Protein AF-A0A935Z0C9-F1 (afdb_monomer)

Nearest PDB structures (foldseek):
  4n4r-assembly2_C  TM=4.823E-01  e=2.743E+00  Salmonella enterica subsp. enterica serovar Typhimurium str. LT2
  1nqf-assembly1_A  TM=3.331E-01  e=6.951E+00  Escherichia coli
  3ohn-assembly1_A  TM=1.720E-01  e=9.979E+00  Escherichia coli

Radius of gyration: 28.0 Å; Cα contacts (8 Å, |Δi|>4): 302; chains: 1; bounding box: 94×68×42 Å

Foldseek 3Di:
DDDDDDDDDDDDDDDPPPDPPDDDDDDDDPDPDDDDDDDPDDDDPPDPPPDPPDCPDDPPQDAPPALDHAQKWWWKWKAFPQGIKTKIKGFHDDGPFKTKIKIWIFGPPPGDIWIWIWIDTADRVQQKDKTATDDTPGDDPVDDTWIWIFHRDNQFTWIDTPDPGIDTMTIGIDDRD

Structure (mmCIF, N/CA/C/O backbone):
data_AF-A0A935Z0C9-F1
#
_entry.id   AF-A0A935Z0C9-F1
#
loop_
_atom_site.group_PDB
_atom_site.id
_atom_site.type_symbol
_atom_site.label_atom_id
_atom_site.label_alt_id
_atom_site.label_comp_id
_atom_site.label_asym_id
_atom_site.label_entity_id
_atom_site.label_seq_id
_atom_site.pdbx_PDB_ins_code
_atom_site.Cartn_x
_atom_site.Cartn_y
_atom_site.Cartn_z
_atom_site.occupancy
_atom_site.B_iso_or_equiv
_atom_site.auth_seq_id
_atom_site.auth_comp_id
_atom_site.auth_asym_id
_atom_site.auth_atom_id
_atom_site.pdbx_PDB_model_num
ATOM 1 N N . MET A 1 1 ? 50.703 -7.233 -3.168 1.00 45.00 1 MET A N 1
ATOM 2 C CA . MET A 1 1 ? 50.438 -8.078 -1.985 1.00 45.00 1 MET A CA 1
ATOM 3 C C . MET A 1 1 ? 49.350 -7.392 -1.177 1.00 45.00 1 MET A C 1
ATOM 5 O O . MET A 1 1 ? 49.624 -6.353 -0.598 1.00 45.00 1 MET A O 1
ATOM 9 N N . SER A 1 2 ? 48.123 -7.912 -1.219 1.00 41.47 2 SER A N 1
ATOM 10 C CA . SER A 1 2 ? 46.954 -7.337 -0.532 1.00 41.47 2 SER A CA 1
ATOM 11 C C . SER A 1 2 ? 46.399 -8.370 0.451 1.00 41.47 2 SER A C 1
ATOM 13 O O . SER A 1 2 ? 46.251 -9.528 0.049 1.00 41.47 2 SER A O 1
ATOM 15 N N . PRO A 1 3 ? 46.098 -8.012 1.711 1.00 49.94 3 PRO A N 1
ATOM 16 C CA . PRO A 1 3 ? 45.561 -8.967 2.668 1.00 49.94 3 PRO A CA 1
ATOM 17 C C . PRO A 1 3 ? 44.058 -9.175 2.438 1.00 49.94 3 PRO A C 1
ATOM 19 O O . PRO A 1 3 ? 43.294 -8.224 2.278 1.00 49.94 3 PRO A O 1
ATOM 22 N N . ARG A 1 4 ? 43.636 -10.443 2.426 1.00 52.47 4 ARG A N 1
ATOM 23 C CA . ARG A 1 4 ? 42.228 -10.855 2.465 1.00 52.47 4 ARG A CA 1
ATOM 24 C C . ARG A 1 4 ? 41.765 -10.882 3.922 1.00 52.47 4 ARG A C 1
ATOM 26 O O . ARG A 1 4 ? 42.341 -11.601 4.732 1.00 52.47 4 ARG A O 1
ATOM 33 N N . ILE A 1 5 ? 40.724 -10.117 4.238 1.00 50.09 5 ILE A N 1
ATOM 34 C CA . ILE A 1 5 ? 40.021 -10.166 5.525 1.00 50.09 5 ILE A CA 1
ATOM 35 C C . ILE A 1 5 ? 38.924 -11.226 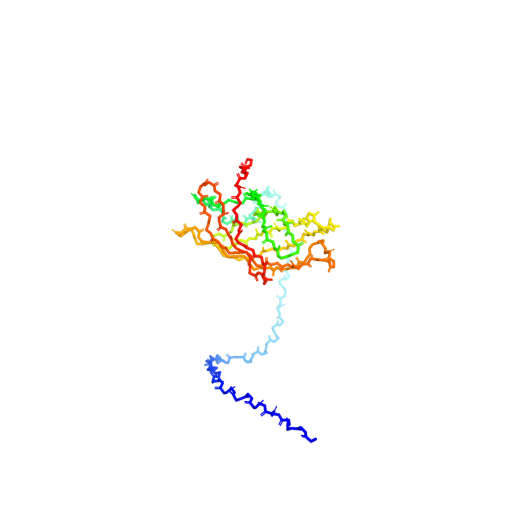5.404 1.00 50.09 5 ILE A C 1
ATOM 37 O O . ILE A 1 5 ? 37.993 -11.068 4.618 1.00 50.09 5 ILE A O 1
ATOM 41 N N . VAL A 1 6 ? 39.040 -12.305 6.176 1.00 47.12 6 VAL A N 1
ATOM 42 C CA . VAL A 1 6 ? 37.995 -13.324 6.338 1.00 47.12 6 VAL A CA 1
ATOM 43 C C . VAL A 1 6 ? 37.230 -12.985 7.616 1.00 47.12 6 VAL A C 1
ATOM 45 O O . VAL A 1 6 ? 37.791 -13.046 8.708 1.00 47.12 6 VAL A O 1
ATOM 48 N N . ARG A 1 7 ? 35.960 -12.586 7.491 1.00 51.38 7 ARG A N 1
ATOM 49 C CA . ARG A 1 7 ? 35.045 -12.444 8.632 1.00 51.38 7 ARG A CA 1
ATOM 50 C C . ARG A 1 7 ? 34.351 -13.783 8.878 1.00 51.38 7 ARG A C 1
ATOM 52 O O . ARG A 1 7 ? 33.573 -14.231 8.045 1.00 51.38 7 ARG A O 1
ATOM 59 N N . ALA A 1 8 ? 34.637 -14.396 10.023 1.00 44.03 8 ALA A N 1
ATOM 60 C CA . ALA A 1 8 ? 33.877 -15.515 10.563 1.00 44.03 8 ALA A CA 1
ATOM 61 C C . ALA A 1 8 ? 32.582 -14.983 11.200 1.00 44.03 8 ALA A C 1
ATOM 63 O O . ALA A 1 8 ? 32.639 -14.167 12.120 1.00 44.03 8 ALA A O 1
ATOM 64 N N . LEU A 1 9 ? 31.424 -15.431 10.716 1.00 49.78 9 LEU A N 1
ATOM 65 C CA . LEU A 1 9 ? 30.145 -15.219 11.389 1.00 49.78 9 LEU A CA 1
ATOM 66 C C . LEU A 1 9 ? 29.890 -16.418 12.303 1.00 49.78 9 LEU A C 1
ATOM 68 O O . LEU A 1 9 ? 29.510 -17.498 11.861 1.00 49.78 9 LEU A O 1
ATOM 72 N N . SER A 1 10 ? 30.166 -16.204 13.587 1.00 50.97 10 SER A N 1
ATOM 73 C CA . SER A 1 10 ? 29.701 -17.038 14.688 1.00 50.97 10 SER A CA 1
ATOM 74 C C . SER A 1 10 ? 28.292 -16.577 15.050 1.00 50.97 10 SER A C 1
ATOM 76 O O . SER A 1 10 ? 28.088 -15.415 15.404 1.00 50.97 10 SER A O 1
ATOM 78 N N . SER A 1 11 ? 27.301 -17.451 14.920 1.00 48.25 11 SER A N 1
ATOM 79 C CA . SER A 1 11 ? 25.950 -17.219 15.435 1.00 48.25 11 SER A CA 1
ATOM 80 C C . SER A 1 11 ? 25.381 -18.547 15.913 1.00 48.25 11 SER A C 1
ATOM 82 O O . SER A 1 11 ? 24.676 -19.248 15.197 1.00 48.25 11 SER A O 1
ATOM 84 N N . CYS A 1 12 ? 25.744 -18.901 17.144 1.00 45.47 12 CYS A N 1
ATOM 85 C CA . CYS A 1 12 ? 25.048 -19.909 17.931 1.00 45.47 12 CYS A CA 1
ATOM 86 C C . CYS A 1 12 ? 23.776 -19.271 18.504 1.00 45.47 12 CYS A C 1
ATOM 88 O O . CYS A 1 12 ? 23.832 -18.594 19.529 1.00 45.47 12 CYS A O 1
ATOM 90 N N . LEU A 1 13 ? 22.637 -19.479 17.849 1.00 49.94 13 LEU A N 1
ATOM 91 C CA . LEU A 1 13 ? 21.324 -19.310 18.469 1.00 49.94 13 LEU A CA 1
ATOM 92 C C . LEU A 1 13 ? 20.875 -20.678 19.002 1.00 49.94 13 LEU A C 1
ATOM 94 O O . LEU A 1 13 ? 20.855 -21.640 18.232 1.00 49.94 13 LEU A O 1
ATOM 98 N N . PRO A 1 14 ? 20.523 -20.807 20.293 1.00 46.91 14 PRO A N 1
ATOM 99 C CA . PRO A 1 14 ? 19.895 -22.018 20.790 1.00 46.91 14 PRO A CA 1
ATOM 100 C C . PRO A 1 14 ? 18.446 -22.069 20.295 1.00 46.91 14 PRO A C 1
ATOM 102 O O . PRO A 1 14 ? 17.597 -21.282 20.709 1.00 46.91 14 PRO A O 1
ATOM 105 N N . VAL A 1 15 ? 18.168 -23.024 19.410 1.00 47.47 15 VAL A N 1
ATOM 106 C CA . VAL A 1 15 ? 16.807 -23.465 19.104 1.00 47.47 15 VAL A CA 1
ATOM 107 C C . VAL A 1 15 ? 16.287 -24.201 20.338 1.00 47.47 15 VAL A C 1
ATOM 109 O O . VAL A 1 15 ? 16.709 -25.318 20.635 1.00 47.47 15 VAL A O 1
ATOM 112 N N . VAL A 1 16 ? 15.382 -23.567 21.081 1.00 44.75 16 VAL A N 1
ATOM 113 C CA . VAL A 1 16 ? 14.591 -24.240 22.114 1.00 44.75 16 VAL A CA 1
ATOM 114 C C . VAL A 1 16 ? 13.501 -25.032 21.395 1.00 44.75 16 VAL A C 1
ATOM 116 O O . VAL A 1 16 ? 12.449 -24.502 21.052 1.00 44.75 16 VAL A O 1
ATOM 119 N N . VAL A 1 17 ? 13.778 -26.308 21.124 1.00 46.34 17 VAL A N 1
ATOM 120 C CA . VAL A 1 17 ? 12.761 -27.270 20.688 1.00 46.34 17 VAL A CA 1
ATOM 121 C C . VAL A 1 17 ? 11.969 -27.683 21.924 1.00 46.34 17 VAL A C 1
ATOM 123 O O . VAL A 1 17 ? 12.457 -28.436 22.766 1.00 46.34 17 VAL A O 1
ATOM 126 N N . VAL A 1 18 ? 10.742 -27.178 22.047 1.00 49.31 18 VAL A N 1
ATOM 127 C CA . VAL A 1 18 ? 9.774 -27.703 23.011 1.00 49.31 18 VAL A CA 1
ATOM 128 C C . VAL A 1 18 ? 9.296 -29.054 22.485 1.00 49.31 18 VAL A C 1
ATOM 130 O O . VAL A 1 18 ? 8.504 -29.138 21.550 1.00 49.31 18 VAL A O 1
ATOM 133 N N . ALA A 1 19 ? 9.826 -30.123 23.075 1.00 43.25 19 ALA A N 1
ATOM 134 C CA . ALA A 1 19 ? 9.362 -31.482 22.859 1.00 43.25 19 ALA A CA 1
ATOM 135 C C . ALA A 1 19 ? 7.977 -31.657 23.502 1.00 43.25 19 ALA A C 1
ATOM 137 O O . ALA A 1 19 ? 7.861 -31.849 24.712 1.00 43.25 19 ALA A O 1
ATOM 138 N N . ALA A 1 20 ? 6.920 -31.604 22.692 1.00 46.69 20 ALA A N 1
ATOM 139 C CA . ALA A 1 20 ? 5.626 -32.142 23.083 1.00 46.69 20 ALA A CA 1
ATOM 140 C C . ALA A 1 20 ? 5.684 -33.671 22.950 1.00 46.69 20 ALA A C 1
ATOM 142 O O . ALA A 1 20 ? 5.628 -34.234 21.857 1.00 46.69 20 ALA A O 1
ATOM 143 N N . VAL A 1 21 ? 5.846 -34.338 24.092 1.00 46.47 21 VAL A N 1
ATOM 144 C CA . VAL A 1 21 ? 5.726 -35.789 24.239 1.00 46.47 21 VAL A CA 1
ATOM 145 C C . VAL A 1 21 ? 4.244 -36.147 24.098 1.00 46.47 21 VAL A C 1
ATOM 147 O O . VAL A 1 21 ? 3.493 -36.144 25.067 1.00 46.47 21 VAL A O 1
ATOM 150 N N . GLY A 1 22 ? 3.815 -36.410 22.864 1.00 43.53 22 GLY A N 1
ATOM 151 C CA . GLY A 1 22 ? 2.533 -37.035 22.555 1.00 43.53 22 GLY A CA 1
ATOM 152 C C . GLY A 1 22 ? 2.709 -38.546 22.503 1.00 43.53 22 GLY A C 1
AT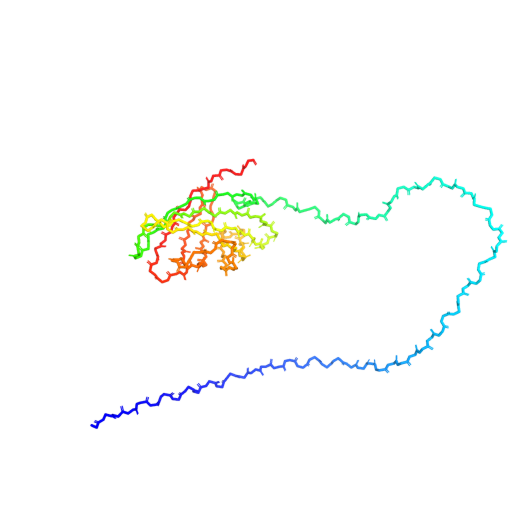OM 153 O O . GLY A 1 22 ? 3.233 -39.093 21.535 1.00 43.53 22 GLY A O 1
ATOM 154 N N . THR A 1 23 ? 2.318 -39.224 23.574 1.00 45.72 23 THR A N 1
ATOM 155 C CA . THR A 1 23 ? 2.362 -40.676 23.697 1.00 45.72 23 THR A CA 1
ATOM 156 C C . THR A 1 23 ? 1.266 -41.367 22.875 1.00 45.72 23 THR A C 1
ATOM 158 O O . THR A 1 23 ? 0.093 -41.095 23.087 1.00 45.72 23 THR A O 1
ATOM 161 N N . TRP A 1 24 ? 1.695 -42.332 22.050 1.00 47.97 24 TRP A N 1
ATOM 162 C CA . TRP A 1 24 ? 1.072 -43.636 21.757 1.00 47.97 24 TRP A CA 1
ATOM 163 C C . TRP A 1 24 ? -0.326 -43.672 21.107 1.00 47.97 24 TRP A C 1
ATOM 165 O O . TRP A 1 24 ? -1.328 -43.408 21.755 1.00 47.97 24 TRP A O 1
ATOM 175 N N . ALA A 1 25 ? -0.391 -44.215 19.884 1.00 41.31 25 ALA A N 1
ATOM 176 C CA . ALA A 1 25 ? -1.039 -45.512 19.624 1.00 41.31 25 ALA A CA 1
ATOM 177 C C . ALA A 1 25 ? -0.836 -45.949 18.158 1.00 41.31 25 ALA A C 1
ATOM 179 O O . ALA A 1 25 ? -1.460 -45.430 17.238 1.00 41.31 25 ALA A O 1
ATOM 180 N N . CYS A 1 26 ? 0.017 -46.956 17.949 1.00 52.00 26 CYS A N 1
ATOM 181 C CA . CYS A 1 26 ? -0.118 -47.866 16.814 1.00 52.00 26 CYS A CA 1
ATOM 182 C C . CYS A 1 26 ? -1.253 -48.839 17.148 1.00 52.00 26 CYS A C 1
ATOM 184 O O . CYS A 1 26 ? -1.158 -49.578 18.126 1.00 52.00 26 CYS A O 1
ATOM 186 N N . GLY A 1 27 ? -2.313 -48.836 16.349 1.00 44.31 27 GLY A N 1
ATOM 187 C CA . GLY A 1 27 ? -3.450 -49.736 16.501 1.00 44.31 27 GLY A CA 1
ATOM 188 C C . GLY A 1 27 ? -4.035 -50.055 15.138 1.00 44.31 27 GLY A C 1
ATOM 189 O O . GLY A 1 27 ? -5.007 -49.443 14.715 1.00 44.31 27 GLY A O 1
ATOM 190 N N . GLY A 1 28 ? -3.400 -50.995 14.438 1.00 49.12 28 GLY A N 1
ATOM 191 C CA . GLY A 1 28 ? -4.003 -51.665 13.295 1.00 49.12 28 GLY A CA 1
ATOM 192 C C . GLY A 1 28 ? -5.191 -52.500 13.763 1.00 49.12 28 GLY A C 1
ATOM 193 O O . GLY A 1 28 ? -5.069 -53.309 14.679 1.00 49.12 28 GLY A O 1
ATOM 194 N N . GLY A 1 29 ? -6.335 -52.299 13.123 1.00 46.84 29 GLY A N 1
ATOM 195 C CA . GLY A 1 29 ? -7.546 -53.070 13.346 1.00 46.84 29 GLY A CA 1
ATOM 196 C C . GLY A 1 29 ? -8.399 -53.003 12.093 1.00 46.84 29 GLY A C 1
ATOM 197 O O . GLY A 1 29 ? -9.201 -52.089 11.932 1.00 46.84 29 GLY A O 1
ATOM 198 N N . GLY A 1 30 ? -8.185 -53.952 11.181 1.00 53.16 30 GLY A N 1
ATOM 199 C CA . GLY A 1 30 ? -9.093 -54.200 10.069 1.00 53.16 30 GLY A CA 1
ATOM 200 C C . GLY A 1 30 ? -10.419 -54.714 10.616 1.00 53.16 30 GLY A C 1
ATOM 201 O O . GLY A 1 30 ? -10.574 -55.908 10.850 1.00 53.16 30 GLY A O 1
ATOM 202 N N . GLY A 1 31 ? -11.356 -53.802 10.854 1.00 44.41 31 GLY A N 1
ATOM 203 C CA . GLY A 1 31 ? -12.753 -54.132 11.084 1.00 44.41 31 GLY A CA 1
ATOM 204 C C . GLY A 1 31 ? -13.463 -54.237 9.742 1.00 44.41 31 GLY A C 1
ATOM 205 O O . GLY A 1 31 ? -13.761 -53.221 9.119 1.00 44.41 31 GLY A O 1
ATOM 206 N N . LEU A 1 32 ? -13.729 -55.465 9.299 1.00 49.22 32 LEU A N 1
ATOM 207 C CA . LEU A 1 32 ? -14.798 -55.749 8.345 1.00 49.22 32 LEU A CA 1
ATOM 208 C C . LEU A 1 32 ? -16.106 -55.264 8.976 1.00 49.22 32 LEU A C 1
ATOM 210 O O . LEU A 1 32 ? -16.645 -55.905 9.875 1.00 49.22 32 LEU A O 1
ATOM 214 N N . VAL A 1 33 ? -16.582 -54.101 8.540 1.00 48.56 33 VAL A N 1
ATOM 215 C CA . VAL A 1 33 ? -17.932 -53.644 8.851 1.00 48.56 33 VAL A CA 1
ATOM 216 C C . VAL A 1 33 ? -18.906 -54.493 8.044 1.00 48.56 33 VAL A C 1
ATOM 218 O O . VAL A 1 33 ? -18.966 -54.425 6.817 1.00 48.56 33 VAL A O 1
ATOM 221 N N . GLU A 1 34 ? -19.625 -55.350 8.756 1.00 50.69 34 GLU A N 1
ATOM 222 C CA . GLU A 1 34 ? -20.776 -56.082 8.252 1.00 50.69 34 GLU A CA 1
ATOM 223 C C . GLU A 1 34 ? -21.814 -55.058 7.769 1.00 50.69 34 GLU A C 1
ATOM 225 O O . GLU A 1 34 ? -22.350 -54.272 8.552 1.00 50.69 34 GLU A O 1
ATOM 230 N N . ALA A 1 35 ? -22.037 -54.994 6.456 1.00 58.72 35 ALA A N 1
ATOM 231 C CA . ALA A 1 35 ? -23.055 -54.127 5.884 1.00 58.72 35 ALA A CA 1
ATOM 232 C C . ALA A 1 35 ? -24.443 -54.664 6.281 1.00 58.72 35 ALA A C 1
ATOM 234 O O . ALA A 1 35 ? -24.727 -55.837 6.019 1.00 58.72 35 ALA A O 1
ATOM 235 N N . PRO A 1 36 ? -25.334 -53.852 6.879 1.00 52.78 36 PRO A N 1
ATOM 236 C CA . PRO A 1 36 ? -26.689 -54.292 7.164 1.00 52.78 36 PRO A CA 1
ATOM 237 C C . PRO A 1 36 ? -27.426 -54.568 5.849 1.00 52.78 36 PRO A C 1
ATOM 239 O O . PRO A 1 36 ? -27.610 -53.685 5.011 1.00 52.78 36 PRO A O 1
ATOM 242 N N . VAL A 1 37 ? -27.857 -55.817 5.674 1.00 58.12 37 VAL A N 1
ATOM 243 C CA . VAL A 1 37 ? -28.751 -56.226 4.590 1.00 58.12 37 VAL A CA 1
ATOM 244 C C . VAL A 1 37 ? -30.105 -55.556 4.824 1.00 58.12 37 VAL A C 1
ATOM 246 O O . VAL A 1 37 ? -30.851 -55.925 5.730 1.00 58.12 37 VAL A O 1
ATOM 249 N N . LEU A 1 38 ? -30.419 -54.544 4.014 1.00 53.41 38 LEU A N 1
ATOM 250 C CA . LEU A 1 38 ? -31.727 -53.895 4.007 1.00 53.41 38 LEU A CA 1
ATOM 251 C C . LEU A 1 38 ? -32.776 -54.862 3.425 1.00 53.41 38 LEU A C 1
ATOM 253 O O . LEU A 1 38 ? -32.594 -55.354 2.308 1.00 53.41 38 LEU A O 1
ATOM 257 N N . PRO A 1 39 ? -33.892 -55.132 4.126 1.00 52.69 39 PRO A N 1
ATOM 258 C CA . PRO A 1 39 ? -34.975 -55.933 3.574 1.00 52.69 39 PRO A CA 1
ATOM 259 C C . PRO A 1 39 ? -35.628 -55.203 2.392 1.00 52.69 39 PRO A C 1
ATOM 261 O O . PRO A 1 39 ? -36.136 -54.086 2.519 1.00 52.69 39 PRO A O 1
ATOM 264 N N . SER A 1 40 ? -35.639 -55.854 1.226 1.00 57.69 40 SER A N 1
ATOM 265 C CA . SER A 1 40 ? -36.372 -55.415 0.036 1.00 57.69 40 SER A CA 1
ATOM 266 C C . SER A 1 40 ? -37.881 -55.500 0.288 1.00 57.69 40 SER A C 1
ATOM 268 O O . SER A 1 40 ? -38.515 -56.515 0.016 1.00 57.69 40 SER A O 1
ATOM 270 N N . GLY A 1 41 ? -38.463 -54.445 0.857 1.00 56.34 41 GLY A N 1
ATOM 271 C CA . GLY A 1 41 ? -39.907 -54.404 1.104 1.00 56.34 41 GLY A CA 1
ATOM 272 C C . GLY A 1 41 ? -40.466 -53.136 1.748 1.00 56.34 41 GLY A C 1
ATOM 273 O O . GLY A 1 41 ? -41.667 -53.081 2.007 1.00 56.34 41 GLY A O 1
ATOM 274 N N . ALA A 1 42 ? -39.650 -52.110 2.003 1.00 51.12 42 ALA A N 1
ATOM 275 C CA . ALA A 1 42 ? -40.156 -50.847 2.524 1.00 51.12 42 ALA A CA 1
ATOM 276 C C . ALA A 1 42 ? -40.864 -50.063 1.408 1.00 51.12 42 ALA A C 1
ATOM 278 O O . ALA A 1 42 ? -40.247 -49.598 0.452 1.00 51.12 42 ALA A O 1
ATOM 279 N N . LYS A 1 43 ? -42.186 -49.924 1.531 1.00 54.28 43 LYS A N 1
ATOM 280 C CA . LYS A 1 43 ? -42.966 -48.973 0.741 1.00 54.28 43 LYS A CA 1
ATOM 281 C C . LYS A 1 43 ? -42.482 -47.569 1.098 1.00 54.28 43 LYS A C 1
ATOM 283 O O . LYS A 1 43 ? -42.632 -47.144 2.241 1.00 54.28 43 LYS A O 1
ATOM 288 N N . PHE A 1 44 ? -41.901 -46.870 0.130 1.00 46.38 44 PHE A N 1
ATOM 289 C CA . PHE A 1 44 ? -41.525 -45.470 0.272 1.00 46.38 44 PHE A CA 1
ATOM 290 C C . PHE A 1 44 ? -42.797 -44.639 0.457 1.00 46.38 44 PHE A C 1
ATOM 292 O O . PHE A 1 44 ? -43.547 -44.404 -0.490 1.00 46.38 44 PHE A O 1
ATOM 299 N N . ALA A 1 45 ? -43.060 -44.210 1.689 1.00 52.69 45 ALA A N 1
ATOM 300 C CA . ALA A 1 45 ? -43.853 -43.016 1.899 1.00 52.69 45 ALA A CA 1
ATOM 301 C C . ALA A 1 45 ? -42.969 -41.841 1.473 1.00 52.69 45 ALA A C 1
ATOM 303 O O . ALA A 1 45 ? -41.949 -41.568 2.105 1.00 52.69 45 ALA A O 1
ATOM 304 N N . VAL A 1 46 ? -43.329 -41.191 0.366 1.00 50.06 46 VAL A N 1
ATOM 305 C CA . VAL A 1 46 ? -42.765 -39.897 -0.020 1.00 50.06 46 VAL A CA 1
ATOM 306 C C . VAL A 1 46 ? -43.226 -38.897 1.037 1.00 50.06 46 VAL A C 1
ATOM 308 O O . VAL A 1 46 ? -44.335 -38.372 0.975 1.00 50.06 46 VAL A O 1
ATOM 311 N N . LEU A 1 47 ? -42.402 -38.705 2.061 1.00 51.53 47 LEU A N 1
ATOM 312 C CA . LEU A 1 47 ? -42.478 -37.522 2.903 1.00 51.53 47 LEU A CA 1
ATOM 313 C C . LEU A 1 47 ? -41.970 -36.347 2.053 1.00 51.53 47 LEU A C 1
ATOM 315 O O . LEU A 1 47 ? -40.980 -36.527 1.337 1.00 51.53 47 LEU A O 1
ATOM 319 N N . PRO A 1 48 ? -42.622 -35.171 2.077 1.00 50.69 48 PRO A N 1
ATOM 320 C CA . PRO A 1 48 ? -42.022 -33.982 1.496 1.00 50.69 48 PRO A CA 1
ATOM 321 C C . PRO A 1 48 ? -40.665 -33.786 2.171 1.00 50.69 48 PRO A C 1
ATOM 323 O O . PRO A 1 48 ? -40.565 -33.767 3.397 1.00 50.69 48 PRO A O 1
ATOM 326 N N . ILE A 1 49 ? -39.629 -33.736 1.343 1.00 55.34 49 ILE A N 1
ATOM 327 C CA . ILE A 1 49 ? -38.267 -33.364 1.707 1.00 55.34 49 ILE A CA 1
ATOM 328 C C . ILE A 1 49 ? -38.375 -31.969 2.322 1.00 55.34 49 ILE A C 1
ATOM 330 O O . ILE A 1 49 ? -38.565 -30.984 1.612 1.00 55.34 49 ILE A O 1
ATOM 334 N N . GLY A 1 50 ? -38.410 -31.928 3.653 1.00 51.09 50 GLY A N 1
ATOM 335 C CA . GLY A 1 50 ? -38.248 -30.705 4.415 1.00 51.09 50 GLY A CA 1
ATOM 336 C C . GLY A 1 50 ? -36.855 -30.163 4.146 1.00 51.09 50 GLY A C 1
ATOM 337 O O . GLY A 1 50 ? -35.918 -30.947 3.995 1.00 51.09 50 GLY A O 1
ATOM 338 N N . GLU A 1 51 ? -36.800 -28.839 4.040 1.00 54.62 51 GLU A N 1
ATOM 339 C CA . GLU A 1 51 ? -35.630 -28.001 3.815 1.00 54.62 51 GLU A CA 1
ATOM 340 C C . GLU A 1 51 ? -34.280 -28.656 4.141 1.00 54.62 51 GLU A C 1
ATOM 342 O O . GLU A 1 51 ? -34.039 -29.102 5.265 1.00 54.62 51 GLU A O 1
ATOM 347 N N . ASP A 1 52 ? -33.395 -28.644 3.140 1.00 49.31 52 ASP A N 1
ATOM 348 C CA . ASP A 1 52 ? -31.957 -28.858 3.248 1.00 49.31 52 ASP A CA 1
ATOM 349 C C . ASP A 1 52 ? -31.379 -28.188 4.505 1.00 49.31 52 ASP A C 1
ATOM 351 O O . ASP A 1 52 ? -31.029 -27.007 4.542 1.00 49.31 52 ASP A O 1
ATOM 355 N N . ALA A 1 53 ? -31.249 -28.989 5.558 1.00 56.69 53 ALA A N 1
ATOM 356 C CA . ALA A 1 53 ? -30.354 -28.738 6.665 1.00 56.69 53 ALA A CA 1
ATOM 357 C C . ALA A 1 53 ? -28.924 -28.899 6.137 1.00 56.69 53 ALA A C 1
ATOM 359 O O . ALA A 1 53 ? -28.397 -30.011 6.092 1.00 56.69 53 ALA A O 1
ATOM 360 N N . GLY A 1 54 ? -28.312 -27.805 5.685 1.00 50.94 54 GLY A N 1
ATOM 361 C CA . GLY A 1 54 ? -26.995 -27.917 5.067 1.00 50.94 54 GLY A CA 1
ATOM 362 C C . GLY A 1 54 ? -26.301 -26.633 4.649 1.00 50.94 54 GLY A C 1
ATOM 363 O O . GLY A 1 54 ? -25.433 -26.713 3.795 1.00 50.94 54 GLY A O 1
ATOM 364 N N . ASP A 1 55 ? -26.617 -25.480 5.233 1.00 48.31 55 ASP A N 1
ATOM 365 C CA . ASP A 1 55 ? -25.692 -24.346 5.196 1.00 48.31 55 ASP A CA 1
ATOM 366 C C . ASP A 1 55 ? -25.504 -23.882 6.636 1.00 48.31 55 ASP A C 1
ATOM 368 O O . ASP A 1 55 ? -26.327 -23.168 7.214 1.00 48.31 55 ASP A O 1
ATOM 372 N N . ALA A 1 56 ? -24.473 -24.432 7.281 1.00 53.41 56 ALA A N 1
ATOM 373 C CA . ALA A 1 56 ? -23.988 -23.927 8.551 1.00 53.41 56 ALA A CA 1
ATOM 374 C C . ALA A 1 56 ? -23.491 -22.511 8.271 1.00 53.41 56 ALA A C 1
ATOM 376 O O . ALA A 1 56 ? -22.338 -22.330 7.887 1.00 53.41 56 ALA A O 1
ATOM 377 N N . GLY A 1 57 ? -24.415 -21.553 8.386 1.00 49.78 57 GLY A N 1
ATOM 378 C CA . GLY A 1 57 ? -24.196 -20.160 8.056 1.00 49.78 57 GLY A CA 1
ATOM 379 C C . GLY A 1 57 ? -22.874 -19.716 8.647 1.00 49.78 57 GLY A C 1
ATOM 380 O O . GLY A 1 57 ? -22.712 -19.691 9.872 1.00 49.78 57 GLY A O 1
ATOM 381 N N . ALA A 1 58 ? -21.923 -19.421 7.759 1.00 63.91 58 ALA A N 1
ATOM 382 C CA . ALA A 1 58 ? -20.685 -18.779 8.145 1.00 63.91 58 ALA A CA 1
ATOM 383 C C . ALA A 1 58 ? -21.059 -17.593 9.048 1.00 63.91 58 ALA A C 1
ATOM 385 O O . ALA A 1 58 ? -22.016 -16.871 8.728 1.00 63.91 58 ALA A O 1
ATOM 386 N N . PRO A 1 59 ? -20.399 -17.424 10.208 1.00 57.62 59 PRO A N 1
ATOM 387 C CA . PRO A 1 59 ? -20.735 -16.345 11.119 1.00 57.62 59 PRO A CA 1
ATOM 388 C C . PRO A 1 59 ? -20.745 -15.038 10.329 1.00 57.62 59 PRO A C 1
ATOM 390 O O . PRO A 1 59 ? -19.771 -14.709 9.657 1.00 57.62 59 PRO A O 1
ATOM 393 N N . ALA A 1 60 ? -21.878 -14.330 10.363 1.00 60.97 60 ALA A N 1
ATOM 394 C CA . ALA A 1 60 ? -22.025 -13.072 9.651 1.00 60.97 60 ALA A CA 1
ATOM 395 C C . ALA A 1 60 ? -20.889 -12.136 10.086 1.00 60.97 60 ALA A C 1
ATOM 397 O O . ALA A 1 60 ? -20.834 -11.747 11.259 1.00 60.97 60 ALA A O 1
ATOM 398 N N . ARG A 1 61 ? -19.975 -11.821 9.154 1.00 57.59 61 ARG A N 1
ATOM 399 C CA . ARG A 1 61 ? -18.869 -10.879 9.371 1.00 57.59 61 ARG A CA 1
ATOM 400 C C . ARG A 1 61 ? -19.445 -9.619 10.002 1.00 57.59 61 ARG A C 1
ATOM 402 O O . ARG A 1 61 ? -20.355 -8.997 9.448 1.00 57.59 61 ARG A O 1
ATOM 409 N N . ARG A 1 62 ? -18.965 -9.259 11.195 1.00 56.41 62 ARG A N 1
ATOM 410 C CA . ARG A 1 62 ? -19.392 -8.010 11.828 1.00 56.41 62 ARG A CA 1
ATOM 411 C C . ARG A 1 62 ? -18.805 -6.858 11.019 1.00 56.41 62 ARG A C 1
ATOM 413 O O . ARG A 1 62 ? -17.589 -6.816 10.864 1.00 56.41 62 ARG A O 1
ATOM 420 N N . PRO A 1 63 ? -19.621 -5.900 10.554 1.00 58.34 63 PRO A N 1
ATOM 421 C CA . PRO A 1 63 ? -19.095 -4.702 9.924 1.00 58.34 63 PRO A CA 1
ATOM 422 C C . PRO A 1 63 ? -18.173 -3.981 10.910 1.00 58.34 63 PRO A C 1
ATOM 424 O O . PRO A 1 63 ? -18.619 -3.537 11.973 1.00 58.34 63 PRO A O 1
ATOM 427 N N . GLY A 1 64 ? -16.888 -3.882 10.574 1.00 60.53 64 GLY A N 1
ATOM 428 C CA . GLY A 1 64 ? -15.939 -3.097 11.351 1.00 60.53 64 GLY A CA 1
ATOM 429 C C . GLY A 1 64 ? -16.396 -1.639 11.392 1.00 60.53 64 GLY A C 1
ATOM 430 O O . GLY A 1 64 ? -16.571 -0.997 10.360 1.00 60.53 64 GLY A O 1
ATOM 431 N N . THR A 1 65 ? -16.590 -1.080 12.586 1.00 69.06 65 THR A N 1
ATOM 432 C CA . THR A 1 65 ? -16.921 0.348 12.777 1.00 69.06 65 THR A CA 1
ATOM 433 C C . THR A 1 65 ? -15.699 1.265 12.641 1.00 69.06 65 THR A C 1
ATOM 435 O O . THR A 1 65 ? -15.767 2.453 12.957 1.00 69.06 65 THR A O 1
ATOM 438 N N . GLY A 1 66 ? -14.566 0.719 12.195 1.00 82.12 66 GLY A N 1
ATOM 439 C CA . GLY A 1 66 ? -13.311 1.434 12.019 1.00 82.12 66 GLY A CA 1
ATOM 440 C C . GLY A 1 66 ? -13.273 2.335 10.775 1.00 82.12 66 GLY A C 1
ATOM 441 O O . GLY A 1 66 ? -14.166 2.301 9.925 1.00 82.12 66 GLY A O 1
ATOM 442 N N . PRO A 1 67 ? -12.225 3.170 10.662 1.00 88.94 67 PRO A N 1
ATOM 443 C CA . PRO A 1 67 ? -11.979 3.996 9.481 1.00 88.94 67 PRO A CA 1
ATOM 444 C C . PRO A 1 67 ? -11.542 3.186 8.248 1.00 88.94 67 PRO A C 1
ATOM 446 O O . PRO A 1 67 ? -11.659 3.701 7.137 1.00 88.94 67 PRO A O 1
ATOM 449 N N . LEU A 1 68 ? -11.050 1.955 8.441 1.00 92.94 68 LEU A N 1
ATOM 450 C CA . LEU A 1 68 ? -10.719 1.019 7.368 1.00 92.94 68 LEU A CA 1
ATOM 451 C C . LEU A 1 68 ? -11.944 0.168 7.014 1.00 92.94 68 LEU A C 1
ATOM 453 O O . LEU A 1 68 ? -12.628 -0.321 7.915 1.00 92.94 68 LEU A O 1
ATOM 457 N N . ARG A 1 69 ? -12.225 -0.003 5.720 1.00 92.81 69 ARG A N 1
ATOM 458 C CA . ARG A 1 69 ? -13.350 -0.808 5.224 1.00 92.81 69 ARG A CA 1
ATOM 459 C C . ARG A 1 69 ? -12.934 -1.676 4.047 1.00 92.81 69 ARG A C 1
ATOM 461 O O . ARG A 1 69 ? -12.095 -1.272 3.242 1.00 92.81 69 ARG A O 1
ATOM 468 N N . GLU A 1 70 ? -13.581 -2.826 3.911 1.00 93.69 70 GLU A N 1
ATOM 469 C CA . GLU A 1 70 ? -13.519 -3.614 2.681 1.00 93.69 70 GLU A CA 1
ATOM 470 C C . GLU A 1 70 ? -13.995 -2.770 1.485 1.00 93.69 70 GLU A C 1
ATOM 472 O O . GLU A 1 70 ? -14.894 -1.933 1.606 1.00 93.69 70 GLU A O 1
ATOM 477 N N . GLY A 1 71 ? -13.339 -2.928 0.335 1.00 93.44 71 GLY A N 1
ATOM 478 C CA . GLY A 1 71 ? -13.616 -2.169 -0.884 1.00 93.44 71 GLY A CA 1
ATOM 479 C C . GLY A 1 71 ? -13.082 -0.733 -0.889 1.00 93.44 71 GLY A C 1
ATOM 480 O O . GLY A 1 71 ? -13.148 -0.068 -1.927 1.00 93.44 71 GLY A O 1
ATOM 481 N N . GLN A 1 72 ? -12.528 -0.242 0.225 1.00 94.38 72 GLN A N 1
ATOM 482 C CA . GLN A 1 72 ? -11.993 1.114 0.320 1.00 94.38 72 GLN A CA 1
ATOM 483 C C . GLN A 1 72 ? -10.793 1.309 -0.608 1.00 94.38 72 GLN A C 1
ATOM 485 O O . GLN A 1 72 ? -9.925 0.441 -0.738 1.00 94.38 72 GLN A O 1
ATOM 490 N N . VAL A 1 73 ? -10.740 2.484 -1.240 1.00 95.75 73 VAL A N 1
ATOM 491 C CA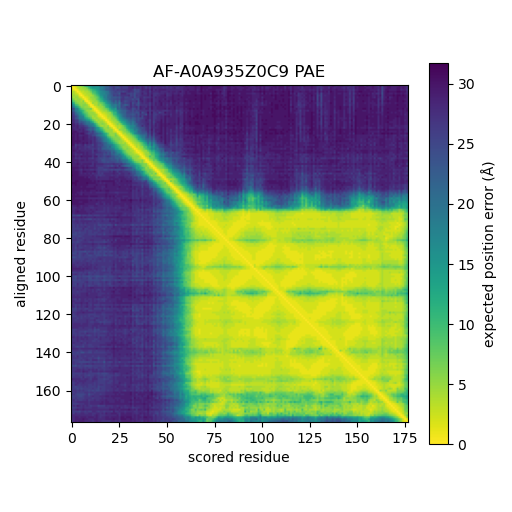 . VAL A 1 73 ? -9.674 2.856 -2.170 1.00 95.75 73 VAL A CA 1
ATOM 492 C C . VAL A 1 73 ? -8.904 4.050 -1.628 1.00 95.75 73 VAL A C 1
ATOM 494 O O . VAL A 1 73 ? -9.475 5.069 -1.239 1.00 95.75 73 VAL A O 1
ATOM 497 N N . PHE A 1 74 ? -7.585 3.935 -1.653 1.00 95.38 74 PHE A N 1
ATOM 498 C CA . PHE A 1 74 ? -6.638 4.955 -1.247 1.00 95.38 74 PHE A CA 1
ATOM 499 C C . PHE A 1 74 ? -5.783 5.352 -2.446 1.00 95.38 74 PHE A C 1
ATOM 501 O O . PHE A 1 74 ? -5.126 4.510 -3.056 1.00 95.38 74 PHE A O 1
ATOM 508 N N . ARG A 1 75 ? -5.758 6.646 -2.779 1.00 95.69 75 ARG A N 1
ATOM 509 C CA . ARG A 1 75 ? -4.912 7.177 -3.858 1.00 95.69 75 ARG A CA 1
ATOM 510 C C . ARG A 1 75 ? -3.871 8.132 -3.325 1.00 95.69 75 ARG A C 1
ATOM 512 O O . ARG A 1 75 ? -4.187 9.035 -2.550 1.00 95.69 75 ARG A O 1
ATOM 519 N N . GLY A 1 76 ? -2.636 7.943 -3.758 1.00 94.31 76 GLY A N 1
ATOM 520 C CA . GLY A 1 76 ? -1.508 8.743 -3.315 1.00 94.31 76 GLY A CA 1
ATOM 521 C C . GLY A 1 76 ? -0.420 8.828 -4.371 1.00 94.31 76 GLY A C 1
ATOM 522 O O . GLY A 1 76 ? -0.461 8.187 -5.421 1.00 94.31 76 GLY A O 1
ATOM 523 N N . THR A 1 77 ? 0.572 9.658 -4.085 1.00 93.81 77 THR A N 1
ATOM 524 C CA . THR A 1 77 ? 1.798 9.736 -4.874 1.00 93.81 77 THR A CA 1
ATOM 525 C C . THR A 1 77 ? 2.962 9.748 -3.908 1.00 93.81 77 THR A C 1
ATOM 527 O O . THR A 1 77 ? 3.012 10.591 -3.012 1.00 93.81 77 THR A O 1
ATOM 530 N N . SER A 1 78 ? 3.874 8.798 -4.079 1.00 91.19 78 SER A N 1
ATOM 531 C CA . SER A 1 78 ? 5.144 8.773 -3.366 1.00 91.19 78 SER A CA 1
ATOM 532 C C . SER A 1 78 ? 6.241 9.353 -4.247 1.00 91.19 78 SER A C 1
ATOM 534 O O . SER A 1 78 ? 6.179 9.269 -5.474 1.00 91.19 78 SER A O 1
ATOM 536 N N . TYR A 1 79 ? 7.254 9.941 -3.622 1.00 90.88 79 TYR A N 1
ATOM 537 C CA . TYR A 1 79 ? 8.441 10.427 -4.314 1.00 90.88 79 TYR A CA 1
ATOM 538 C C . TYR A 1 79 ? 9.606 9.496 -4.001 1.00 90.88 79 TYR A C 1
ATOM 540 O O . TYR A 1 79 ? 10.084 9.439 -2.866 1.00 90.88 79 TYR A O 1
ATOM 548 N N . CYS A 1 80 ? 10.050 8.766 -5.020 1.00 89.25 80 CYS A N 1
ATOM 549 C CA . CYS A 1 80 ? 11.211 7.892 -4.958 1.00 89.25 80 CYS A CA 1
ATOM 550 C C . CYS A 1 80 ? 12.404 8.533 -5.675 1.00 89.25 80 CYS A C 1
ATOM 552 O O . CYS A 1 80 ? 12.253 9.479 -6.451 1.00 89.25 80 CYS A O 1
ATOM 554 N N . ARG A 1 81 ? 13.611 8.001 -5.452 1.00 88.81 81 ARG A N 1
ATOM 555 C CA . ARG A 1 81 ? 14.833 8.462 -6.143 1.00 88.81 81 ARG A CA 1
ATOM 556 C C . ARG A 1 81 ? 14.725 8.417 -7.674 1.00 88.81 81 ARG A C 1
ATOM 558 O O . ARG A 1 81 ? 15.336 9.246 -8.343 1.00 88.81 81 ARG A O 1
ATOM 565 N N . THR A 1 82 ? 13.957 7.479 -8.224 1.00 87.00 82 THR A N 1
ATOM 566 C CA . THR A 1 82 ? 13.717 7.333 -9.671 1.00 87.00 82 THR A CA 1
ATOM 567 C C . THR A 1 82 ? 12.695 8.337 -10.218 1.00 87.00 82 THR A C 1
ATOM 569 O O . THR A 1 82 ? 12.750 8.692 -11.398 1.00 87.00 82 THR A O 1
ATOM 572 N N . GLY A 1 83 ? 11.810 8.856 -9.364 1.00 90.38 83 GLY A N 1
ATOM 573 C CA . GLY A 1 83 ? 10.765 9.811 -9.718 1.00 90.38 83 GLY A CA 1
ATOM 574 C C . GLY A 1 83 ? 9.490 9.632 -8.885 1.00 90.38 83 GLY A C 1
ATOM 575 O O . GLY A 1 83 ? 9.463 8.838 -7.942 1.00 90.38 83 GLY A O 1
ATOM 576 N N . PRO A 1 84 ? 8.425 10.382 -9.214 1.00 92.38 84 PRO A N 1
ATOM 577 C CA . PRO A 1 84 ? 7.125 10.204 -8.588 1.00 92.38 84 PRO A CA 1
ATOM 578 C C . PRO A 1 84 ? 6.457 8.902 -9.052 1.00 92.38 84 PRO A C 1
ATOM 580 O O . PRO A 1 84 ? 6.444 8.574 -10.245 1.00 92.38 84 PRO A O 1
ATOM 583 N N . VAL A 1 85 ? 5.869 8.195 -8.092 1.00 93.56 85 VAL A N 1
ATOM 584 C CA . VAL A 1 85 ? 5.123 6.949 -8.281 1.00 93.56 85 VAL A CA 1
ATOM 585 C C . VAL A 1 85 ? 3.700 7.174 -7.787 1.00 93.56 85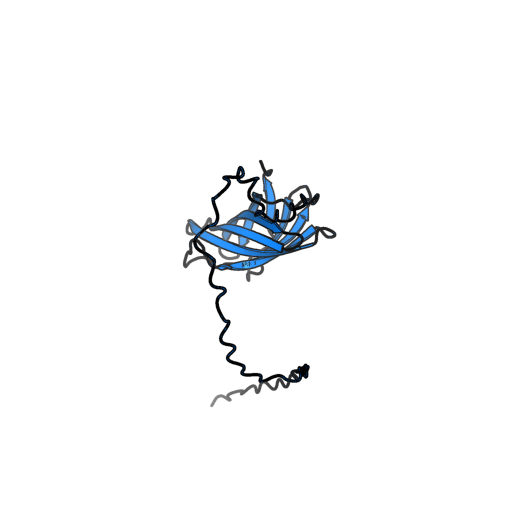 VAL A C 1
ATOM 587 O O . VAL A 1 85 ? 3.483 7.461 -6.608 1.00 93.56 85 VAL A O 1
ATOM 590 N N . ALA A 1 86 ? 2.732 7.091 -8.697 1.00 95.12 86 ALA A N 1
ATOM 591 C CA . ALA A 1 86 ? 1.312 7.134 -8.375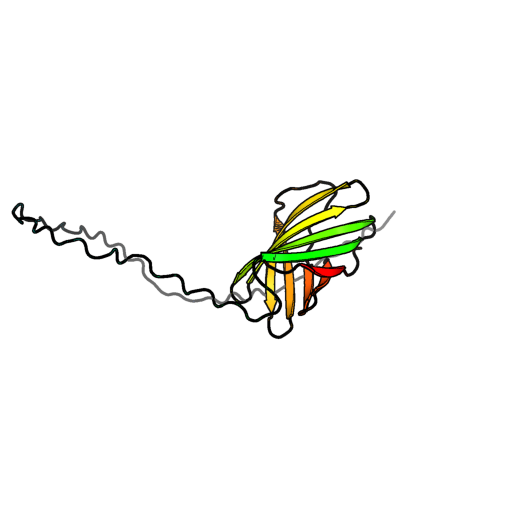 1.00 95.12 86 ALA A CA 1
ATOM 592 C C . ALA A 1 86 ? 0.850 5.749 -7.925 1.00 95.12 86 ALA A C 1
ATOM 594 O O . ALA A 1 86 ? 1.275 4.746 -8.497 1.00 95.12 86 ALA A O 1
ATOM 595 N N . ILE A 1 87 ? 0.022 5.701 -6.882 1.00 95.06 87 ILE A N 1
ATOM 596 C CA . ILE A 1 87 ? -0.323 4.451 -6.205 1.00 95.06 87 ILE A CA 1
ATOM 597 C C . ILE A 1 87 ? -1.805 4.448 -5.872 1.00 95.06 87 ILE A C 1
ATOM 599 O O . ILE A 1 87 ? -2.333 5.421 -5.320 1.00 95.06 87 ILE A O 1
ATOM 603 N N . VAL A 1 88 ? -2.455 3.342 -6.209 1.00 96.75 88 VAL A N 1
ATOM 604 C CA . VAL A 1 88 ? -3.853 3.058 -5.904 1.00 96.75 88 VAL A CA 1
ATOM 605 C C . VAL A 1 88 ? -3.882 1.783 -5.079 1.00 96.75 88 VAL A C 1
ATOM 607 O O . VAL A 1 88 ? -3.659 0.693 -5.596 1.00 96.75 88 VAL A O 1
ATOM 610 N N . LEU A 1 89 ? -4.138 1.932 -3.786 1.00 97.25 89 LEU A N 1
ATOM 611 C CA . LEU A 1 89 ? -4.299 0.821 -2.860 1.00 97.25 89 LEU A CA 1
ATOM 612 C C . LEU A 1 89 ? -5.793 0.536 -2.701 1.00 97.25 89 LEU A C 1
ATOM 614 O O . LEU A 1 89 ? -6.563 1.439 -2.376 1.00 97.25 89 LEU A O 1
ATOM 618 N N . ARG A 1 90 ? -6.206 -0.708 -2.924 1.00 97.56 90 ARG A N 1
ATOM 619 C CA . ARG A 1 90 ? -7.588 -1.162 -2.738 1.00 97.56 90 ARG A CA 1
ATOM 620 C C . ARG A 1 90 ? -7.615 -2.267 -1.699 1.00 97.56 90 ARG A C 1
ATOM 622 O O . ARG A 1 90 ? -6.960 -3.280 -1.903 1.00 97.56 90 ARG A O 1
ATOM 629 N N . ILE A 1 91 ? -8.395 -2.082 -0.640 1.00 97.38 91 ILE A N 1
ATOM 630 C CA . ILE A 1 91 ? -8.661 -3.133 0.344 1.00 97.38 91 ILE A CA 1
ATOM 631 C C . ILE A 1 91 ? -9.649 -4.114 -0.281 1.00 97.38 91 ILE A C 1
ATOM 633 O O . ILE A 1 91 ? -10.770 -3.727 -0.613 1.00 97.38 91 ILE A O 1
ATOM 637 N N . THR A 1 92 ? -9.219 -5.348 -0.510 1.00 97.00 92 THR A N 1
ATOM 638 C CA . THR A 1 92 ? -10.043 -6.384 -1.143 1.00 97.00 92 THR A CA 1
ATOM 639 C C . THR A 1 92 ? -10.795 -7.210 -0.119 1.00 97.00 92 THR A C 1
ATOM 641 O O . THR A 1 92 ? -11.914 -7.612 -0.402 1.00 97.00 92 THR A O 1
ATOM 644 N N . GLU A 1 93 ? -10.206 -7.424 1.054 1.00 96.44 93 GLU A N 1
ATOM 645 C CA . GLU A 1 93 ? -10.807 -8.190 2.142 1.00 96.44 93 GLU A CA 1
ATOM 646 C C . GLU A 1 93 ? -10.322 -7.648 3.491 1.00 96.44 93 GLU A C 1
ATOM 648 O O . GLU A 1 93 ? -9.188 -7.168 3.609 1.00 96.44 93 GLU A O 1
ATOM 653 N N . LEU A 1 94 ? -11.213 -7.664 4.482 1.00 94.81 94 LEU A N 1
ATOM 654 C CA . LEU A 1 94 ? -10.946 -7.232 5.850 1.00 94.81 94 LEU A CA 1
ATOM 655 C C . LEU A 1 94 ? -11.664 -8.179 6.818 1.00 94.81 94 LEU A C 1
ATOM 657 O O . LEU A 1 94 ? -12.891 -8.127 6.939 1.00 94.81 94 LEU A O 1
ATOM 661 N N . ASP A 1 95 ? -10.888 -8.999 7.519 1.00 93.19 95 ASP A N 1
ATOM 662 C CA . ASP A 1 95 ? -11.359 -10.031 8.441 1.00 93.19 95 ASP A CA 1
ATOM 663 C C . ASP A 1 95 ? -10.756 -9.824 9.824 1.00 93.19 95 ASP A C 1
ATOM 665 O O . ASP A 1 95 ? -9.586 -10.110 10.042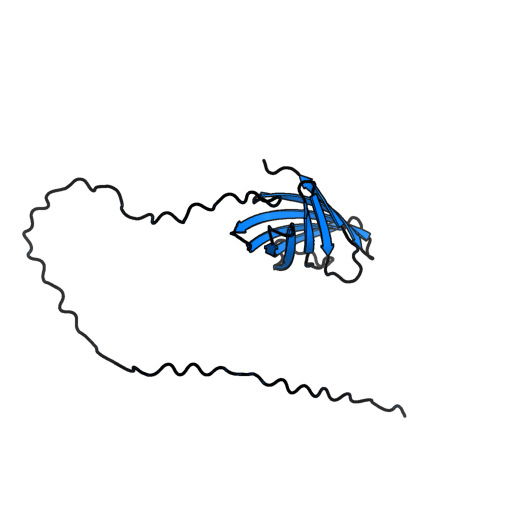 1.00 93.19 95 ASP A O 1
ATOM 669 N N . ASP A 1 96 ? -11.563 -9.332 10.766 1.00 89.94 96 ASP A N 1
ATOM 670 C CA . ASP A 1 96 ? -11.111 -8.951 12.108 1.00 89.94 96 ASP A CA 1
ATOM 671 C C . ASP A 1 96 ? -9.932 -7.954 12.063 1.00 89.94 96 ASP A C 1
ATOM 673 O O . ASP A 1 96 ? -10.150 -6.745 11.919 1.00 89.94 96 ASP A O 1
ATOM 677 N N . ASP A 1 97 ? -8.700 -8.443 12.197 1.00 93.38 97 ASP A N 1
ATOM 678 C CA . ASP A 1 97 ? -7.454 -7.690 12.077 1.00 93.38 97 ASP A CA 1
ATOM 679 C C . ASP A 1 97 ? -6.636 -8.036 10.825 1.00 93.38 97 ASP A C 1
ATOM 681 O O . ASP A 1 97 ? -5.673 -7.330 10.542 1.00 93.38 97 ASP A O 1
ATOM 685 N N . GLU A 1 98 ? -7.009 -9.049 10.049 1.00 96.75 98 GLU A N 1
ATOM 686 C CA . GLU A 1 98 ? -6.353 -9.418 8.795 1.00 96.75 98 GLU A CA 1
ATOM 687 C C . GLU A 1 98 ? -6.859 -8.564 7.625 1.00 96.75 98 GLU A C 1
ATOM 689 O O . GLU A 1 98 ? -8.052 -8.285 7.476 1.00 96.75 98 GLU A O 1
ATOM 694 N N . VAL A 1 99 ? -5.927 -8.115 6.785 1.00 97.94 99 VAL A N 1
ATOM 695 C CA . VAL A 1 99 ? -6.212 -7.264 5.628 1.00 97.94 99 VAL A CA 1
ATOM 696 C C . VAL A 1 99 ? -5.570 -7.848 4.387 1.00 97.94 99 VAL A C 1
ATOM 698 O O . VAL A 1 99 ? -4.350 -8.017 4.350 1.00 97.94 99 VAL A O 1
ATOM 701 N N . HIS A 1 100 ? -6.366 -8.018 3.335 1.00 98.12 100 HIS A N 1
ATOM 702 C CA . HIS A 1 100 ? -5.864 -8.237 1.983 1.00 98.12 100 HIS A CA 1
ATOM 703 C C . HIS A 1 100 ? -6.138 -7.015 1.114 1.00 98.12 100 HIS A C 1
ATOM 705 O O . HIS A 1 100 ? -7.181 -6.358 1.209 1.00 98.12 100 HIS A O 1
ATOM 711 N N . ALA A 1 101 ? -5.182 -6.694 0.254 1.00 98.38 101 ALA A N 1
ATOM 712 C CA . ALA A 1 101 ? -5.269 -5.556 -0.635 1.00 98.38 101 ALA A CA 1
ATOM 713 C C . ALA A 1 101 ? -4.537 -5.806 -1.955 1.00 98.38 101 ALA A C 1
ATOM 715 O O . ALA A 1 101 ? -3.705 -6.700 -2.089 1.00 98.38 101 ALA A O 1
ATOM 716 N N . THR A 1 102 ? -4.813 -4.952 -2.933 1.00 98.31 102 THR A N 1
ATOM 717 C CA . THR A 1 102 ? -4.024 -4.840 -4.163 1.00 98.31 102 THR A CA 1
ATOM 718 C C . THR A 1 102 ? -3.455 -3.439 -4.270 1.00 98.31 102 THR A C 1
ATOM 720 O O . THR A 1 102 ? -4.183 -2.465 -4.043 1.00 98.31 102 THR A O 1
ATOM 723 N N . ALA A 1 103 ? -2.193 -3.327 -4.669 1.00 97.88 103 ALA A N 1
ATOM 724 C CA . ALA A 1 103 ? -1.580 -2.063 -5.039 1.00 97.88 103 ALA A CA 1
ATOM 725 C C . ALA A 1 103 ? -1.354 -2.017 -6.546 1.00 97.88 103 ALA A C 1
ATOM 727 O O . ALA A 1 103 ? -0.633 -2.839 -7.104 1.00 97.88 103 ALA A O 1
ATOM 728 N N . GLU A 1 104 ? -1.946 -1.020 -7.194 1.00 97.56 104 GLU A N 1
ATOM 729 C CA . GLU A 1 104 ? -1.576 -0.618 -8.543 1.00 97.56 104 GLU A CA 1
ATOM 730 C C . GLU A 1 104 ? -0.594 0.548 -8.455 1.00 97.56 104 GLU A C 1
ATOM 732 O O . GLU A 1 104 ? -0.868 1.563 -7.806 1.00 97.56 104 GLU A O 1
ATOM 737 N N . VAL A 1 105 ? 0.544 0.409 -9.126 1.00 95.94 105 VAL A N 1
ATOM 738 C CA . VAL A 1 105 ? 1.626 1.391 -9.132 1.00 95.94 105 VAL A CA 1
ATOM 739 C C . VAL A 1 105 ? 1.891 1.880 -10.550 1.00 95.94 105 VAL A C 1
ATOM 741 O O . VAL A 1 105 ? 1.832 1.121 -11.514 1.00 95.94 105 VAL A O 1
ATOM 744 N N . THR A 1 106 ? 2.167 3.172 -10.701 1.00 96.00 106 THR A N 1
ATOM 745 C CA . THR A 1 106 ? 2.528 3.781 -11.987 1.00 96.00 106 THR A CA 1
ATOM 746 C C . THR A 1 106 ? 3.675 4.760 -11.786 1.00 96.00 106 THR A C 1
ATOM 748 O O . THR A 1 106 ? 3.533 5.778 -11.101 1.00 96.00 106 THR A O 1
ATOM 751 N N . GLN A 1 107 ? 4.824 4.473 -12.395 1.00 92.88 107 GLN A N 1
ATOM 752 C CA . GLN A 1 107 ? 5.966 5.378 -12.394 1.00 92.88 107 GLN A CA 1
ATOM 753 C C . GLN A 1 107 ? 5.763 6.434 -13.483 1.00 92.88 107 GLN A C 1
ATOM 755 O O . GLN A 1 107 ? 5.644 6.122 -14.666 1.00 92.88 107 GLN A O 1
ATOM 760 N N . SER A 1 108 ? 5.732 7.714 -13.097 1.00 89.38 108 SER A N 1
ATOM 761 C CA . SER A 1 108 ? 5.494 8.796 -14.074 1.00 89.38 108 SER A CA 1
ATOM 762 C C . SER A 1 108 ? 6.641 8.929 -15.079 1.00 89.38 108 SER A C 1
ATOM 764 O O . SER A 1 108 ? 6.453 9.375 -16.207 1.00 89.38 108 SER A O 1
ATOM 766 N N . ARG A 1 109 ? 7.853 8.567 -14.650 1.00 85.44 109 ARG A N 1
ATOM 767 C CA . ARG A 1 109 ? 9.038 8.479 -15.499 1.00 85.44 109 ARG A CA 1
ATOM 768 C C . ARG A 1 109 ? 9.111 7.058 -16.059 1.00 85.44 109 ARG A C 1
ATOM 770 O O . ARG A 1 109 ? 8.914 6.118 -15.309 1.00 85.44 109 ARG A O 1
ATOM 777 N N . GLY A 1 110 ? 9.343 6.896 -17.358 1.00 85.06 110 GLY A N 1
ATOM 778 C CA . GLY A 1 110 ? 9.383 5.572 -18.002 1.00 85.06 110 GLY A CA 1
ATOM 779 C C . GLY A 1 110 ? 8.003 4.986 -18.318 1.00 85.06 110 GLY A C 1
ATOM 780 O O . GLY A 1 110 ? 7.848 4.354 -19.354 1.00 85.06 110 GLY A O 1
ATOM 781 N N . GLY A 1 111 ? 6.978 5.288 -17.513 1.00 90.75 111 GLY A N 1
ATOM 782 C CA . GLY A 1 111 ? 5.610 4.814 -17.749 1.00 90.75 111 GLY A CA 1
ATOM 783 C C . GLY A 1 111 ? 5.370 3.374 -17.292 1.00 90.75 111 GLY A C 1
ATOM 784 O O . GLY A 1 111 ? 4.315 2.820 -17.591 1.00 90.75 111 GLY A O 1
ATOM 785 N N . ALA A 1 112 ? 6.323 2.790 -16.562 1.00 94.69 112 ALA A N 1
ATOM 786 C CA . ALA A 1 112 ? 6.196 1.472 -15.965 1.00 94.69 112 ALA A CA 1
ATOM 787 C C . ALA A 1 112 ? 4.961 1.396 -15.055 1.00 94.69 112 ALA A C 1
ATOM 789 O O . ALA A 1 112 ? 4.691 2.309 -14.261 1.00 94.69 112 ALA A O 1
ATOM 790 N N . ARG A 1 113 ? 4.221 0.293 -15.162 1.00 96.69 113 ARG A N 1
ATOM 791 C CA . ARG A 1 113 ? 3.005 0.013 -14.395 1.00 96.69 113 ARG A CA 1
ATOM 792 C C . ARG A 1 113 ? 3.029 -1.434 -13.937 1.00 96.69 113 ARG A C 1
ATOM 794 O O . ARG A 1 113 ? 3.490 -2.290 -14.678 1.00 96.69 113 ARG A O 1
ATOM 801 N N . GLY A 1 114 ? 2.503 -1.689 -12.749 1.00 97.06 114 GLY A N 1
ATOM 802 C CA . GLY A 1 114 ? 2.309 -3.047 -12.265 1.00 97.06 114 GLY A CA 1
ATOM 803 C C . GLY A 1 114 ? 1.250 -3.111 -11.175 1.00 97.06 114 GLY A C 1
ATOM 804 O O . GLY A 1 114 ? 0.844 -2.084 -10.618 1.00 97.06 114 GLY A O 1
ATOM 805 N N . ILE A 1 115 ? 0.796 -4.327 -10.892 1.00 98.12 115 ILE A N 1
ATOM 806 C CA . ILE A 1 115 ? -0.197 -4.628 -9.863 1.00 98.12 115 ILE A CA 1
ATOM 807 C C . ILE A 1 115 ? 0.314 -5.794 -9.029 1.00 98.12 115 ILE A C 1
ATOM 809 O O . ILE A 1 115 ? 0.622 -6.845 -9.583 1.00 98.12 115 ILE A O 1
ATOM 813 N N . TYR A 1 116 ? 0.350 -5.641 -7.710 1.00 98.12 116 TYR A N 1
ATOM 814 C CA . TYR A 1 116 ? 0.752 -6.710 -6.796 1.00 98.12 116 TYR A CA 1
ATOM 815 C C . TYR A 1 116 ? -0.195 -6.828 -5.605 1.00 98.12 116 TYR A C 1
ATOM 817 O O . TYR A 1 116 ? -0.943 -5.898 -5.273 1.00 98.12 116 TYR A O 1
ATOM 825 N N . GLN A 1 117 ? -0.190 -8.011 -4.997 1.00 98.38 117 GLN A N 1
ATOM 826 C CA . GLN A 1 117 ? -0.984 -8.324 -3.819 1.00 98.38 117 GLN A CA 1
ATOM 827 C C . GLN A 1 117 ? -0.280 -7.861 -2.545 1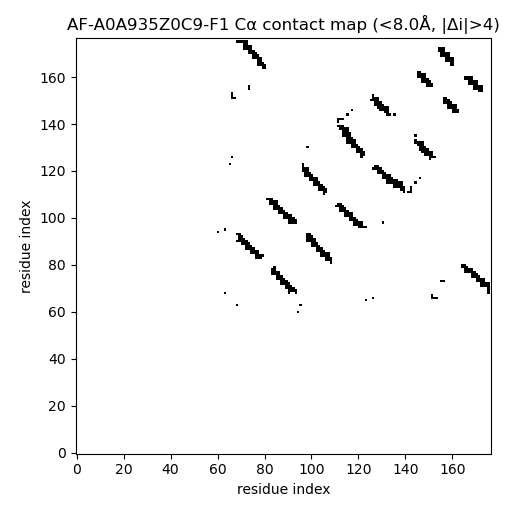.00 98.38 117 GLN A C 1
ATOM 829 O O . GLN A 1 117 ? 0.945 -7.778 -2.468 1.00 98.38 117 GLN A O 1
ATOM 834 N N . LEU A 1 118 ? -1.082 -7.558 -1.535 1.00 98.50 118 LEU A N 1
ATOM 835 C CA . LEU A 1 118 ? -0.656 -7.135 -0.213 1.00 98.50 118 LEU A CA 1
ATOM 836 C C . LEU A 1 118 ? -1.472 -7.902 0.824 1.00 98.50 118 LEU A C 1
ATOM 838 O O . LEU A 1 118 ? -2.686 -8.051 0.674 1.00 98.50 118 LEU A O 1
ATOM 842 N N . SER A 1 119 ? -0.818 -8.329 1.895 1.00 98.44 119 SER A N 1
ATOM 843 C CA . SER A 1 119 ? -1.475 -8.955 3.044 1.00 98.44 119 SER A CA 1
ATOM 844 C C . SER A 1 119 ? -0.854 -8.459 4.337 1.00 98.44 119 SER A C 1
ATOM 846 O O . SER A 1 119 ? 0.353 -8.231 4.389 1.00 98.44 119 SER A O 1
ATOM 848 N N . GLY A 1 120 ? -1.639 -8.310 5.394 1.00 98.12 120 GLY A N 1
ATOM 849 C CA . GLY A 1 120 ? -1.084 -7.976 6.696 1.00 98.12 120 GLY A CA 1
ATOM 850 C C . GLY A 1 120 ? -2.149 -7.697 7.737 1.00 98.12 120 GLY A C 1
ATOM 851 O O . GLY A 1 120 ? -3.207 -8.316 7.718 1.00 98.12 120 GLY A O 1
ATOM 852 N N . ALA A 1 121 ? -1.851 -6.784 8.659 1.00 97.75 121 ALA A N 1
ATOM 853 C CA . ALA A 1 121 ? -2.648 -6.589 9.859 1.00 97.75 121 ALA A CA 1
ATOM 854 C C . ALA A 1 121 ? -3.073 -5.131 10.074 1.00 97.75 121 ALA A C 1
ATOM 856 O O . ALA A 1 121 ? -2.299 -4.188 9.854 1.00 97.75 121 ALA A O 1
ATOM 857 N N . TYR A 1 122 ? -4.290 -4.956 10.584 1.00 97.00 122 TYR A N 1
ATOM 858 C CA . TYR A 1 122 ? -4.884 -3.690 10.978 1.00 97.00 122 TYR A CA 1
ATOM 859 C C . TYR A 1 122 ? -5.253 -3.683 12.460 1.00 97.00 122 TYR A C 1
ATOM 861 O O . TYR A 1 122 ? -6.109 -4.422 12.935 1.00 97.00 122 TYR A O 1
ATOM 869 N N . THR A 1 123 ? -4.648 -2.766 13.208 1.00 95.88 123 THR A N 1
ATOM 870 C CA . THR A 1 123 ? -4.986 -2.547 14.614 1.00 95.88 123 THR A CA 1
ATOM 871 C C . THR A 1 123 ? -6.000 -1.416 14.737 1.00 95.88 123 THR A C 1
ATOM 873 O O . THR A 1 123 ? -5.634 -0.239 14.726 1.00 95.88 123 THR A O 1
ATOM 876 N N . GLN A 1 124 ? -7.277 -1.755 14.932 1.00 92.31 124 GLN A N 1
ATOM 877 C CA . GLN A 1 124 ? -8.362 -0.767 15.004 1.00 92.31 124 GLN A CA 1
ATOM 878 C C . GLN A 1 124 ? -8.144 0.302 16.090 1.00 92.31 124 GLN A C 1
ATOM 880 O O . GLN A 1 124 ? -8.441 1.474 15.871 1.00 92.31 124 GLN A O 1
ATOM 885 N N . ALA A 1 125 ? -7.589 -0.078 17.246 1.00 91.81 125 ALA A N 1
ATOM 886 C CA . ALA A 1 125 ? -7.384 0.834 18.374 1.00 91.81 125 ALA A CA 1
ATOM 887 C C . ALA A 1 125 ? -6.394 1.975 18.069 1.00 91.81 125 ALA A C 1
ATOM 889 O O . ALA A 1 125 ? -6.576 3.093 18.546 1.00 91.81 125 ALA A O 1
ATOM 890 N N . SER A 1 126 ? -5.349 1.698 17.286 1.00 94.44 126 SER A N 1
ATOM 891 C CA . SER A 1 126 ? -4.327 2.680 16.902 1.00 94.44 126 SER A CA 1
ATOM 892 C C . SER A 1 126 ? -4.513 3.214 15.480 1.00 94.44 126 SER A C 1
ATOM 894 O O . SER A 1 126 ? -3.838 4.164 15.089 1.00 94.44 126 SER A O 1
ATOM 896 N N . GLY A 1 127 ? -5.391 2.590 14.690 1.00 95.25 127 GLY A N 1
ATOM 897 C CA . GLY A 1 127 ? -5.498 2.817 13.254 1.00 95.25 127 GLY A CA 1
ATOM 898 C C . GLY A 1 127 ? -4.262 2.358 12.476 1.00 95.25 127 GLY A C 1
ATOM 899 O O . GLY A 1 127 ? -4.107 2.739 11.319 1.00 95.25 127 GLY A O 1
ATOM 900 N N . HIS A 1 128 ? -3.356 1.596 13.091 1.00 97.06 128 HIS A N 1
ATOM 901 C CA . HIS A 1 128 ? -2.126 1.163 12.442 1.00 97.06 128 HIS A CA 1
ATOM 902 C C . HIS A 1 128 ? -2.409 0.066 11.417 1.00 97.06 128 HIS A C 1
ATOM 904 O O . HIS A 1 128 ? -3.091 -0.904 11.734 1.00 97.06 128 HIS A O 1
ATOM 910 N N . LEU A 1 129 ? -1.873 0.226 10.211 1.00 97.56 129 LEU A N 1
ATOM 911 C CA . LEU A 1 129 ? -1.973 -0.738 9.122 1.00 97.56 129 LEU A CA 1
ATOM 912 C C . LEU A 1 129 ? -0.561 -1.095 8.662 1.00 97.56 129 LEU A C 1
ATOM 914 O O . LEU A 1 129 ? 0.202 -0.197 8.297 1.00 97.56 129 LEU A O 1
ATOM 918 N N . LYS A 1 130 ? -0.241 -2.389 8.655 1.00 97.88 130 LYS A N 1
ATOM 919 C CA . LYS A 1 130 ? 0.985 -2.942 8.076 1.00 97.88 130 LYS A CA 1
ATOM 920 C C . LYS A 1 130 ? 0.596 -3.967 7.021 1.00 97.88 130 LYS A C 1
ATOM 922 O O . LYS A 1 130 ? -0.129 -4.902 7.331 1.00 97.88 130 LYS A O 1
ATOM 927 N N . LEU A 1 131 ? 1.077 -3.779 5.803 1.00 98.25 131 LEU A N 1
ATOM 928 C CA . LEU A 1 131 ? 0.846 -4.649 4.661 1.00 98.25 131 LEU A CA 1
ATOM 929 C C . LEU A 1 131 ? 2.194 -5.063 4.089 1.00 98.25 131 LEU A C 1
ATOM 931 O O . LEU A 1 131 ? 2.994 -4.205 3.723 1.00 98.25 131 LEU A O 1
ATOM 935 N N . ASP A 1 132 ? 2.424 -6.360 4.009 1.00 98.12 132 ASP A N 1
ATOM 936 C CA . ASP A 1 132 ? 3.607 -6.959 3.414 1.00 98.12 132 ASP A CA 1
ATOM 937 C C . ASP A 1 132 ? 3.318 -7.270 1.934 1.00 98.12 132 ASP A C 1
ATOM 939 O O . ASP A 1 132 ? 2.218 -7.714 1.581 1.00 98.12 132 ASP A O 1
ATOM 943 N N . ALA A 1 133 ? 4.276 -6.970 1.057 1.00 97.81 133 ALA A N 1
ATOM 944 C CA . ALA A 1 133 ? 4.163 -7.223 -0.374 1.00 97.81 133 ALA A CA 1
ATOM 945 C C . ALA A 1 133 ? 4.182 -8.727 -0.670 1.00 97.81 133 ALA A C 1
ATOM 947 O O . ALA A 1 133 ? 5.054 -9.457 -0.202 1.00 97.81 133 ALA A O 1
ATOM 948 N N . GLY A 1 134 ? 3.213 -9.170 -1.468 1.00 96.75 134 GLY A N 1
ATOM 949 C CA . GLY A 1 134 ? 3.111 -10.531 -1.976 1.00 96.75 134 GLY A CA 1
ATOM 950 C C . GLY A 1 134 ? 3.406 -10.610 -3.471 1.00 96.75 134 GLY A C 1
ATOM 951 O O . GLY A 1 134 ? 4.183 -9.825 -4.019 1.00 96.75 134 GLY A O 1
ATOM 952 N 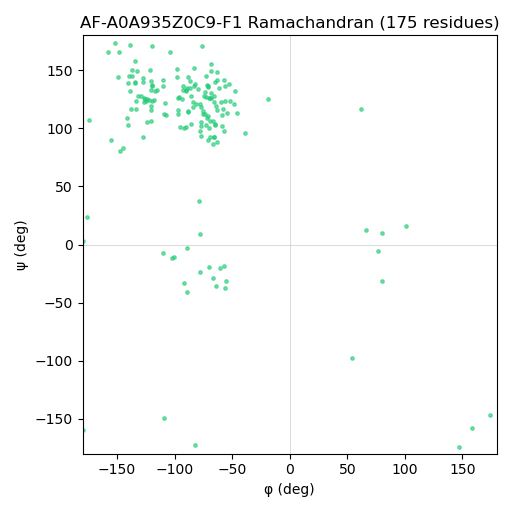N . ASP A 1 135 ? 2.759 -11.568 -4.129 1.00 97.81 135 ASP A N 1
ATOM 953 C CA . ASP A 1 135 ? 2.974 -11.858 -5.543 1.00 97.81 135 ASP A CA 1
ATOM 954 C C . ASP A 1 135 ? 2.471 -10.739 -6.470 1.00 97.81 135 ASP A C 1
ATOM 956 O O . ASP A 1 135 ? 1.476 -10.049 -6.204 1.00 97.81 135 ASP A O 1
ATOM 960 N N . TRP A 1 136 ? 3.139 -10.600 -7.616 1.00 97.94 136 TRP A N 1
ATOM 961 C CA . TRP A 1 136 ? 2.656 -9.774 -8.715 1.00 97.94 136 TRP A CA 1
ATOM 962 C C . TRP A 1 136 ? 1.446 -10.422 -9.393 1.00 97.94 136 TRP A C 1
ATOM 964 O O . TRP A 1 136 ? 1.430 -11.611 -9.702 1.00 97.94 136 TRP A O 1
ATOM 974 N N . VAL A 1 137 ? 0.437 -9.600 -9.665 1.00 97.50 137 VAL A N 1
ATOM 975 C CA . VAL A 1 137 ? -0.694 -9.925 -10.543 1.00 97.50 137 VAL A CA 1
ATOM 976 C C . VAL A 1 137 ? -0.362 -9.542 -11.987 1.00 97.50 137 VAL A C 1
ATOM 978 O O . VAL A 1 137 ? -0.691 -10.276 -12.914 1.00 97.50 137 VAL A O 1
ATOM 981 N N . ASP A 1 138 ? 0.287 -8.390 -12.160 1.00 97.25 138 ASP A N 1
ATOM 982 C CA . ASP A 1 138 ? 0.783 -7.867 -13.434 1.00 97.25 138 ASP A CA 1
ATOM 983 C C . ASP A 1 138 ? 2.151 -7.225 -13.173 1.00 97.25 138 ASP A C 1
ATOM 985 O O . ASP A 1 138 ? 2.235 -6.165 -12.545 1.00 97.25 138 ASP A O 1
ATOM 989 N N . GLU A 1 139 ? 3.219 -7.929 -13.545 1.00 94.50 139 GLU A N 1
ATOM 990 C CA . GLU A 1 139 ? 4.599 -7.551 -13.238 1.00 94.50 139 GLU A CA 1
ATOM 991 C C . GLU A 1 139 ? 5.183 -6.636 -14.317 1.00 94.50 139 GLU A C 1
ATOM 993 O O . GLU A 1 139 ? 4.957 -6.806 -15.514 1.00 94.50 139 GLU A O 1
ATOM 998 N N . SER A 1 140 ? 6.004 -5.686 -13.877 1.00 92.44 140 SER A N 1
ATOM 999 C CA . SER A 1 140 ? 6.857 -4.888 -14.749 1.00 92.44 140 SER A CA 1
ATOM 1000 C C . SER A 1 140 ? 8.288 -4.986 -14.243 1.00 92.44 140 SER A C 1
ATOM 1002 O O . SER A 1 140 ? 8.547 -4.601 -13.105 1.00 92.44 140 SER A O 1
ATOM 1004 N N . ASP A 1 141 ? 9.219 -5.365 -15.120 1.00 90.44 141 ASP A N 1
ATOM 1005 C CA . ASP A 1 141 ? 10.652 -5.520 -14.812 1.00 90.44 141 ASP A CA 1
ATOM 1006 C C . ASP A 1 141 ? 11.312 -4.242 -14.248 1.00 90.44 141 ASP A C 1
ATOM 1008 O O . ASP A 1 141 ? 12.392 -4.277 -13.658 1.00 90.44 141 ASP A O 1
ATOM 1012 N N . GLU A 1 142 ? 10.681 -3.083 -14.454 1.00 89.19 142 GLU A N 1
ATOM 1013 C CA . GLU 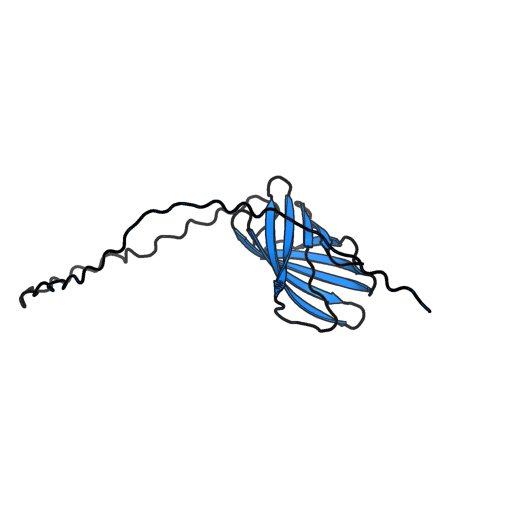A 1 142 ? 11.149 -1.774 -13.986 1.00 89.19 142 GLU A CA 1
ATOM 1014 C C . GLU A 1 142 ? 10.646 -1.397 -12.580 1.00 89.19 142 GLU A C 1
ATOM 1016 O O . GLU A 1 142 ? 10.980 -0.320 -12.070 1.00 89.19 142 GLU A O 1
ATOM 1021 N N . LEU A 1 143 ? 9.808 -2.238 -11.967 1.00 90.38 143 LEU A N 1
ATOM 1022 C CA . LEU A 1 143 ? 9.164 -1.975 -10.685 1.00 90.38 143 LEU A CA 1
ATOM 1023 C C . LEU A 1 143 ? 9.520 -3.044 -9.658 1.00 90.38 143 LEU A C 1
ATOM 1025 O O . LEU A 1 143 ? 9.732 -4.208 -9.970 1.00 90.38 143 LEU A O 1
ATOM 1029 N N . GLU A 1 144 ? 9.542 -2.624 -8.401 1.00 91.38 144 GLU A N 1
ATOM 1030 C CA . GLU A 1 144 ? 9.743 -3.498 -7.253 1.00 91.38 144 GLU A CA 1
ATOM 1031 C C . GLU A 1 144 ? 8.501 -3.397 -6.363 1.00 91.38 144 GLU A C 1
ATOM 1033 O O . GLU A 1 144 ? 7.956 -2.304 -6.162 1.00 91.38 144 GLU A O 1
ATOM 1038 N N . ALA A 1 145 ? 8.019 -4.537 -5.869 1.00 94.31 145 ALA A N 1
ATOM 1039 C CA . ALA A 1 145 ? 6.918 -4.564 -4.921 1.00 94.31 145 ALA A CA 1
ATOM 1040 C C . ALA A 1 145 ? 7.422 -4.067 -3.561 1.00 94.31 145 ALA A C 1
ATOM 1042 O O . ALA A 1 145 ? 8.576 -4.285 -3.195 1.00 94.31 145 ALA A O 1
ATOM 1043 N N . ALA A 1 146 ? 6.574 -3.368 -2.813 1.00 94.00 146 ALA A N 1
ATOM 1044 C CA . ALA A 1 146 ? 6.979 -2.801 -1.534 1.00 94.00 146 ALA A CA 1
ATOM 1045 C C . ALA A 1 146 ? 5.899 -2.915 -0.475 1.00 94.00 146 ALA A C 1
ATOM 1047 O O . ALA A 1 146 ? 4.725 -2.635 -0.743 1.00 94.00 146 ALA A O 1
ATOM 1048 N N . ASP A 1 147 ? 6.350 -3.242 0.735 1.00 96.06 147 ASP A N 1
ATOM 1049 C CA . ASP A 1 147 ? 5.526 -3.222 1.935 1.00 96.06 147 ASP A CA 1
ATOM 1050 C C . ASP A 1 147 ? 5.060 -1.792 2.218 1.00 96.06 147 ASP A C 1
ATOM 1052 O O . ASP A 1 147 ? 5.760 -0.805 1.944 1.00 96.06 147 ASP A O 1
ATOM 1056 N N . ILE A 1 148 ? 3.874 -1.685 2.805 1.00 96.00 148 ILE A N 1
ATOM 1057 C CA . ILE A 1 148 ? 3.222 -0.425 3.134 1.00 96.00 148 ILE A CA 1
ATOM 1058 C C . ILE A 1 148 ? 2.868 -0.436 4.611 1.00 96.00 148 ILE A C 1
ATOM 1060 O O . ILE A 1 148 ? 2.159 -1.312 5.095 1.00 96.00 148 ILE A O 1
ATOM 1064 N N . GLU A 1 149 ? 3.315 0.581 5.333 1.00 96.81 149 GLU A N 1
ATOM 1065 C CA . GLU A 1 149 ? 3.034 0.711 6.758 1.00 96.81 149 GLU A CA 1
ATOM 1066 C C . GLU A 1 149 ? 2.602 2.137 7.078 1.00 96.81 149 GLU A C 1
ATOM 1068 O O . GLU A 1 149 ? 3.188 3.099 6.576 1.00 96.81 149 GLU A O 1
ATOM 1073 N N . GLY A 1 150 ? 1.594 2.300 7.932 1.00 96.25 150 GLY A N 1
ATOM 1074 C CA . GLY A 1 150 ? 1.123 3.626 8.296 1.00 96.25 150 GLY A CA 1
ATOM 1075 C C . GLY A 1 150 ? -0.022 3.661 9.295 1.00 96.25 150 GLY A C 1
ATOM 1076 O O . GLY A 1 150 ? -0.280 2.710 10.031 1.00 96.25 150 GLY A O 1
ATOM 1077 N N . THR A 1 151 ? -0.721 4.791 9.305 1.00 97.12 151 THR A N 1
ATOM 1078 C CA . THR A 1 151 ? -1.894 5.031 10.146 1.00 97.12 151 THR A CA 1
ATOM 1079 C C . THR A 1 151 ? -3.069 5.491 9.296 1.00 97.12 151 THR A C 1
ATOM 1081 O O . THR A 1 151 ? -2.999 6.502 8.590 1.00 97.12 151 THR A O 1
ATOM 1084 N N . VAL A 1 152 ? -4.160 4.737 9.383 1.00 95.62 152 VAL A N 1
ATOM 1085 C CA . VAL A 1 152 ? -5.453 5.024 8.767 1.00 95.62 152 VAL A CA 1
ATOM 1086 C C . VAL A 1 152 ? -6.252 5.923 9.705 1.00 95.62 152 VAL A C 1
ATOM 1088 O O . VAL A 1 152 ? -6.445 5.619 10.882 1.00 95.62 152 VAL A O 1
ATOM 1091 N N . THR A 1 153 ? -6.740 7.036 9.173 1.00 92.00 153 THR A N 1
ATOM 1092 C CA . THR A 1 153 ? -7.619 7.983 9.857 1.00 92.00 153 THR A CA 1
ATOM 1093 C C . THR A 1 153 ? -8.939 8.096 9.099 1.00 92.00 153 THR A C 1
ATOM 1095 O O . THR A 1 153 ? -9.072 7.633 7.968 1.00 92.00 153 THR A O 1
ATOM 1098 N N . ALA A 1 154 ? -9.926 8.778 9.681 1.00 86.19 154 ALA A N 1
ATOM 1099 C CA . ALA A 1 154 ? -11.180 9.067 8.982 1.00 86.19 154 ALA A CA 1
ATOM 1100 C C . ALA A 1 154 ? -10.994 9.908 7.698 1.00 86.19 154 ALA A C 1
ATOM 1102 O O . ALA A 1 154 ? -11.881 9.934 6.852 1.00 86.19 154 ALA A O 1
ATOM 1103 N N . SER A 1 155 ? -9.867 10.617 7.557 1.00 84.38 155 SER A N 1
ATOM 1104 C CA . SER A 1 155 ? -9.586 11.501 6.420 1.00 84.38 155 SER A CA 1
ATOM 1105 C C . SER A 1 155 ? -8.659 10.893 5.365 1.00 84.38 155 SER A C 1
ATOM 1107 O O . SER A 1 155 ? -8.521 11.464 4.281 1.00 84.38 155 SER A O 1
ATOM 1109 N N . GLY A 1 156 ? -8.021 9.755 5.641 1.00 91.69 156 GLY A N 1
ATOM 1110 C CA . GLY A 1 156 ? -7.107 9.119 4.699 1.00 91.69 156 GLY A CA 1
ATOM 1111 C C . GLY A 1 156 ? -6.122 8.170 5.363 1.00 91.69 156 GLY A C 1
ATOM 1112 O O . GLY A 1 156 ? -6.348 7.678 6.463 1.00 91.69 156 GLY A O 1
ATOM 1113 N N . PHE A 1 157 ? -5.011 7.918 4.680 1.00 93.69 157 PHE A N 1
ATOM 1114 C CA . PHE A 1 157 ? -3.988 6.984 5.135 1.00 93.69 157 PHE A CA 1
ATOM 1115 C C . PHE A 1 157 ? -2.607 7.623 4.986 1.00 93.69 157 PHE A C 1
ATOM 1117 O O . PHE A 1 157 ? -2.190 7.986 3.888 1.00 93.69 157 PHE A O 1
ATOM 1124 N N . GLN A 1 158 ? -1.917 7.827 6.107 1.00 94.75 158 GLN A N 1
ATOM 1125 C CA . GLN A 1 158 ? -0.546 8.339 6.131 1.00 94.75 158 GLN A CA 1
ATOM 1126 C C . GLN A 1 158 ? 0.394 7.154 6.246 1.00 94.75 158 GLN A C 1
ATOM 1128 O O . GLN A 1 158 ? 0.359 6.455 7.256 1.00 94.75 158 GLN A O 1
ATOM 1133 N N . ALA A 1 159 ? 1.213 6.923 5.228 1.00 94.06 159 ALA A N 1
ATOM 1134 C CA . ALA A 1 159 ? 2.002 5.708 5.135 1.00 94.06 159 ALA A CA 1
ATOM 1135 C C . ALA A 1 159 ? 3.426 5.964 4.645 1.00 94.06 159 ALA A C 1
ATOM 1137 O O . ALA A 1 159 ? 3.797 7.056 4.208 1.00 94.06 159 ALA A O 1
ATOM 1138 N N . ARG A 1 160 ? 4.232 4.914 4.706 1.00 92.19 160 ARG A N 1
ATOM 1139 C CA . ARG A 1 160 ? 5.562 4.824 4.119 1.00 92.19 160 ARG A CA 1
ATOM 1140 C C . ARG A 1 160 ? 5.684 3.514 3.356 1.00 92.19 160 ARG A C 1
ATOM 1142 O O . ARG A 1 160 ? 5.089 2.515 3.750 1.00 92.19 160 ARG A O 1
ATOM 1149 N N . PHE A 1 161 ? 6.495 3.535 2.305 1.00 87.75 161 PHE A N 1
ATOM 1150 C CA . PHE A 1 161 ? 6.948 2.319 1.640 1.00 87.75 161 PHE A CA 1
ATOM 1151 C C . PHE A 1 161 ? 8.193 1.805 2.343 1.00 87.75 161 PHE A C 1
ATOM 1153 O O . PHE A 1 161 ? 9.121 2.582 2.580 1.00 87.75 161 PHE A O 1
ATOM 1160 N N . ALA A 1 162 ? 8.259 0.507 2.617 1.00 85.12 162 ALA A N 1
ATOM 1161 C CA . ALA A 1 162 ? 9.476 -0.130 3.112 1.00 85.12 162 ALA A CA 1
ATOM 1162 C C . ALA A 1 162 ? 10.496 -0.391 1.981 1.00 85.12 162 ALA A C 1
ATOM 1164 O O . ALA A 1 162 ? 11.195 -1.396 1.984 1.00 85.12 162 ALA A O 1
ATOM 1165 N N . MET A 1 163 ? 10.609 0.526 1.012 1.00 79.25 163 MET A N 1
ATOM 1166 C CA . MET A 1 163 ? 11.546 0.436 -0.111 1.00 79.25 163 MET A CA 1
ATOM 1167 C C . MET A 1 163 ? 12.652 1.486 0.014 1.00 79.25 163 MET A C 1
ATOM 1169 O O . MET A 1 163 ? 12.413 2.663 0.311 1.00 79.25 163 MET A O 1
ATOM 1173 N N . ALA A 1 164 ? 13.890 1.075 -0.255 1.00 75.00 164 ALA A N 1
ATOM 1174 C CA . ALA A 1 164 ? 15.061 1.927 -0.114 1.00 75.00 164 ALA A CA 1
ATOM 1175 C C . ALA A 1 164 ? 15.054 3.125 -1.086 1.00 75.00 164 ALA A C 1
ATOM 1177 O O . ALA A 1 164 ? 15.483 3.045 -2.236 1.00 75.00 164 ALA A O 1
ATOM 1178 N N . GLY A 1 165 ? 14.726 4.312 -0.577 1.00 81.56 165 GLY A N 1
ATOM 1179 C CA . GLY A 1 165 ? 14.787 5.560 -1.344 1.00 81.56 165 GLY A CA 1
ATOM 1180 C C . GLY A 1 165 ? 13.446 6.061 -1.863 1.00 81.56 165 GLY A C 1
ATOM 1181 O O . GLY A 1 165 ? 13.448 6.940 -2.726 1.00 81.56 165 GLY A O 1
ATOM 1182 N N . CYS A 1 166 ? 12.345 5.537 -1.332 1.00 85.38 166 CYS A N 1
ATOM 1183 C CA . CYS A 1 166 ? 11.032 6.162 -1.402 1.00 85.38 166 CYS A CA 1
ATOM 1184 C C . CYS A 1 166 ? 10.728 6.922 -0.104 1.00 85.38 166 CYS A C 1
ATOM 1186 O O . CYS A 1 166 ? 11.157 6.527 0.981 1.00 85.38 166 CYS A O 1
ATOM 1188 N N . GLY A 1 167 ? 10.032 8.053 -0.231 1.00 83.88 167 GLY A N 1
ATOM 1189 C CA . GLY A 1 167 ? 9.571 8.851 0.902 1.00 83.88 167 GLY A CA 1
ATOM 1190 C C . GLY A 1 167 ? 8.268 8.339 1.522 1.00 83.88 167 GLY A C 1
ATOM 1191 O O . GLY A 1 167 ? 7.737 7.287 1.157 1.00 83.88 167 GLY A O 1
ATOM 1192 N N . SER A 1 168 ? 7.737 9.123 2.461 1.00 85.62 168 SER A N 1
ATOM 1193 C CA . SER A 1 168 ? 6.368 8.954 2.944 1.00 85.62 168 SER A CA 1
ATOM 1194 C C . SER A 1 168 ? 5.352 9.325 1.862 1.00 85.62 168 SER A C 1
ATOM 1196 O O . SER A 1 168 ? 5.624 10.116 0.955 1.00 85.62 168 SER A O 1
ATOM 1198 N N . VAL A 1 169 ? 4.157 8.759 1.982 1.00 86.81 169 VAL A N 1
ATOM 1199 C CA . VAL A 1 169 ? 3.011 9.017 1.118 1.00 86.81 169 VAL A CA 1
ATOM 1200 C C . VAL A 1 169 ? 1.807 9.375 1.980 1.00 86.81 169 VAL A C 1
ATOM 1202 O O . VAL A 1 169 ? 1.555 8.776 3.025 1.00 86.81 169 VAL A O 1
ATOM 1205 N N . THR A 1 170 ? 1.036 10.351 1.518 1.00 87.12 170 THR A N 1
ATOM 1206 C CA . THR A 1 170 ? -0.289 10.624 2.071 1.00 87.12 170 THR A CA 1
ATOM 1207 C C . THR A 1 170 ? -1.314 10.202 1.042 1.00 87.12 170 THR A C 1
ATOM 1209 O O . THR A 1 170 ? -1.424 10.810 -0.025 1.00 87.12 170 THR A O 1
ATOM 1212 N N . PHE A 1 171 ? -2.066 9.161 1.365 1.00 87.88 171 PHE A N 1
ATOM 1213 C CA . PHE A 1 171 ? -3.196 8.729 0.572 1.00 87.88 171 PHE A CA 1
ATOM 1214 C C . PHE A 1 171 ? -4.459 9.480 0.978 1.00 87.88 171 PHE A C 1
ATOM 1216 O O . PHE A 1 171 ? -4.746 9.675 2.163 1.00 87.88 171 PHE A O 1
ATOM 1223 N N . ARG A 1 172 ? -5.259 9.838 -0.021 1.00 86.50 172 ARG A N 1
ATOM 1224 C CA . ARG A 1 172 ? -6.641 10.270 0.174 1.00 86.50 172 ARG A CA 1
ATOM 1225 C C . ARG A 1 172 ? -7.546 9.055 0.046 1.00 86.50 172 ARG A C 1
ATOM 1227 O O . ARG A 1 172 ? -7.387 8.281 -0.897 1.00 86.50 172 ARG A O 1
ATOM 1234 N N . SER A 1 173 ? -8.470 8.895 0.991 1.00 86.50 173 SER A N 1
ATOM 1235 C CA . SER A 1 173 ? -9.537 7.908 0.842 1.00 86.50 173 SER A CA 1
ATOM 1236 C C . SER A 1 173 ? -10.512 8.421 -0.206 1.00 86.50 173 SER A C 1
ATOM 1238 O O . SER A 1 173 ? -11.028 9.532 -0.093 1.00 86.50 173 SER A O 1
ATOM 1240 N N . GLU A 1 174 ? -10.789 7.598 -1.202 1.00 83.69 174 GLU A N 1
ATOM 1241 C CA . GLU A 1 174 ? -11.998 7.719 -2.000 1.00 83.69 174 GLU A CA 1
ATOM 1242 C C . GLU A 1 174 ? -13.050 6.853 -1.307 1.00 83.69 174 GLU A C 1
ATOM 1244 O O . GLU A 1 174 ? -12.738 5.754 -0.841 1.00 83.69 174 GLU A O 1
ATOM 1249 N N . GLY A 1 175 ? -14.251 7.399 -1.102 1.00 58.22 175 GLY A N 1
ATOM 1250 C CA . GLY A 1 175 ? -15.300 6.708 -0.355 1.00 58.22 175 GLY A CA 1
ATOM 1251 C C . GLY A 1 175 ? -15.547 5.310 -0.921 1.00 58.22 175 GLY A C 1
ATOM 1252 O O . GLY A 1 175 ? -15.560 5.133 -2.140 1.00 58.22 175 GLY A O 1
ATOM 1253 N N . ALA A 1 176 ? -15.727 4.326 -0.037 1.00 53.22 176 ALA A N 1
ATOM 1254 C CA . ALA A 1 176 ? -16.347 3.072 -0.443 1.00 53.22 176 ALA A CA 1
ATOM 1255 C C . ALA A 1 176 ? -17.779 3.396 -0.927 1.00 53.22 176 ALA A C 1
ATOM 1257 O O . ALA A 1 176 ? -18.427 4.232 -0.282 1.00 53.22 176 ALA A O 1
ATOM 1258 N N . PRO A 1 177 ? -18.231 2.838 -2.065 1.00 47.03 177 PRO A N 1
ATOM 1259 C CA . PRO A 1 177 ? -19.608 3.004 -2.526 1.00 47.03 177 PRO A CA 1
ATOM 1260 C C . PRO A 1 177 ? -20.632 2.516 -1.493 1.00 47.03 177 PRO A C 1
ATOM 1262 O O . PRO A 1 177 ? -20.293 1.620 -0.686 1.00 47.03 177 PRO A O 1
#

pLDDT: mean 76.93, std 21.05, range [41.31, 98.5]

Sequence (177 aa):
MSPRIVRALSSCLPVVVVAAVGTWACGGGGGLVEAPVLPSGAKFAVLPIGEDAGDAGAPARRPGTGPLREGQVFRGTSYCRTGPVAIVLRITELDDDEVHATAEVTQSRGGARGIYQLSGAYTQASGHLKLDAGDWVDESDELEAADIEGTVTASGFQARFAMAGCGSVTFRSEGAP

Secondary structure (DSSP, 8-state):
---------------------------------------TT-------------------PPPP-SS--TT-EEEEEEEETTEEEEEEEEEEEEETTEEEEEEEEEETTTT-EEEEEEEEEEETTTTEEEEEEEEEEE--TT-----EEEEEETTEEEEEE-STTB-EEEEEEEPP-

Solvent-accessible surface area (backbone atoms only — not comparable to full-atom values): 10965 Å² total; per-residue (Å²): 143,81,88,82,85,83,84,82,85,85,77,91,72,86,80,82,78,80,81,80,86,78,79,83,81,93,76,92,73,92,73,84,76,81,76,83,82,76,76,93,75,76,79,80,75,85,68,82,83,68,78,85,86,77,72,84,71,72,77,76,79,74,83,67,89,54,71,67,53,60,62,25,34,33,43,31,55,31,51,33,82,88,38,49,32,40,36,40,39,33,29,70,40,67,56,98,40,42,35,34,29,39,40,38,41,35,31,74,58,95,62,47,50,36,30,30,36,30,41,37,43,41,42,74,93,76,25,34,36,41,31,44,53,57,60,66,79,40,79,34,99,89,62,78,87,54,26,41,39,36,40,49,41,89,79,22,36,44,32,33,46,76,42,99,57,43,43,63,28,61,25,41,56,48,79,55,131

Mean predicted aligned error: 16.18 Å